Protein AF-Q5K5T0-F1 (afdb_monomer_lite)

Foldseek 3Di:
DDDDDDDDDDDDDDDDDDDDDDDDDDDDDDDDDDPPPPDPPDDPPPPPPPPVPPQFLVNLLQCVQLVLLVVLLVVCCVVVLFPPCLVLQSRWAWAWFAAQPPDTAIATAGVLLVCVVPNDPDRCPDDRVSRVVQQSDFDPVLSVPPHHLLSRQLRRCVSVVVPLLSVLLVLLLVVLALDLLSLLVSLVVRNCGRVVHHCCCSRPNNSPDDPVRSVVVSVVVCVVDVSSVVVSVVSCVRNVSSNHCVPPD

Radius of gyration: 31.51 Å; chains: 1; bounding box: 79×68×92 Å

Secondary structure (DSSP, 8-state):
-----------------------------------S-S--S---------------HHHHHHHHHHHHHHHHHHHHHHTTSS-GGGGGTT-EEEEEE-STTPPPEEEEEEHHHHHHHH-TT------HHHHHT------HHHHHHS-HHHHHHHHHHHHTT-HHHHHHHHHHHHHTTTSHHHHHHHHHHHHHHHHT---HIIIIIGGGS-HHHHHHHHHHHHTT-HHHHHHHHHHHHHHTHHHHGGG--

pLDDT: mean 77.0, std 23.8, range [26.91, 97.31]

Structure (mmCIF, N/CA/C/O backbone):
data_AF-Q5K5T0-F1
#
_entry.id   AF-Q5K5T0-F1
#
loop_
_atom_site.group_PDB
_atom_site.id
_atom_site.type_symbol
_atom_site.label_atom_id
_atom_site.label_alt_id
_atom_site.label_comp_id
_atom_site.label_asym_id
_atom_site.label_entity_id
_atom_site.label_seq_id
_atom_site.pdbx_PDB_ins_code
_atom_site.Cartn_x
_atom_site.Cartn_y
_atom_site.Cartn_z
_atom_site.occupancy
_atom_site.B_iso_or_equiv
_atom_site.auth_seq_id
_atom_site.auth_comp_id
_atom_site.auth_asym_id
_atom_site.auth_atom_id
_atom_site.pdbx_PDB_model_num
ATOM 1 N N . MET A 1 1 ? 53.411 -15.653 42.532 1.00 36.44 1 MET A N 1
ATOM 2 C CA . MET A 1 1 ? 53.865 -17.004 42.133 1.00 36.44 1 MET A CA 1
ATOM 3 C C . MET A 1 1 ? 52.979 -17.429 40.970 1.00 36.44 1 MET A C 1
ATOM 5 O O . MET A 1 1 ? 51.783 -17.510 41.185 1.00 36.44 1 MET A O 1
ATOM 9 N N . ALA A 1 2 ? 53.423 -17.244 39.719 1.00 31.50 2 ALA A N 1
ATOM 10 C CA . ALA A 1 2 ? 54.165 -18.224 38.892 1.00 31.50 2 ALA A CA 1
ATOM 11 C C . ALA A 1 2 ? 53.231 -19.397 38.482 1.00 31.50 2 ALA A C 1
ATOM 13 O O . ALA A 1 2 ? 52.550 -19.919 39.347 1.00 31.50 2 ALA A O 1
ATOM 14 N N . GLU A 1 3 ? 53.080 -19.836 37.225 1.00 31.33 3 GLU A N 1
ATOM 15 C CA . GLU A 1 3 ? 54.045 -19.906 36.123 1.00 31.33 3 GLU A CA 1
ATOM 16 C C . GLU A 1 3 ? 53.366 -20.174 34.749 1.00 31.33 3 GLU A C 1
ATOM 18 O O . GLU A 1 3 ? 52.243 -20.661 34.662 1.00 31.33 3 GLU A O 1
ATOM 23 N N . LYS A 1 4 ? 54.110 -19.827 33.690 1.00 35.97 4 LYS A N 1
ATOM 24 C CA . LYS A 1 4 ? 53.942 -20.006 32.232 1.00 35.97 4 LYS A CA 1
ATOM 25 C C . LYS A 1 4 ? 53.944 -21.470 31.736 1.00 35.97 4 LYS A C 1
ATOM 27 O O . LYS A 1 4 ? 54.583 -22.307 32.359 1.00 35.97 4 LYS A O 1
ATOM 32 N N . ARG A 1 5 ? 53.451 -21.685 30.496 1.00 33.91 5 ARG A N 1
ATOM 33 C CA . ARG A 1 5 ? 54.102 -22.329 29.298 1.00 33.91 5 ARG A CA 1
ATOM 34 C C . ARG A 1 5 ? 53.006 -22.593 28.238 1.00 33.91 5 ARG A C 1
ATOM 36 O O . ARG A 1 5 ? 51.980 -23.139 28.601 1.00 33.91 5 ARG A O 1
ATOM 43 N N . SER A 1 6 ? 53.005 -22.122 26.983 1.00 32.19 6 SER A N 1
ATOM 44 C CA . SER A 1 6 ? 53.980 -21.983 25.875 1.00 32.19 6 SER A CA 1
ATOM 45 C C . SER A 1 6 ? 54.303 -23.272 25.098 1.00 32.19 6 SER A C 1
ATOM 47 O O . SER A 1 6 ? 54.911 -24.178 25.658 1.00 32.19 6 SER A O 1
ATOM 49 N N . GLY A 1 7 ? 54.032 -23.227 23.779 1.00 28.89 7 GLY A N 1
ATOM 50 C CA . GLY A 1 7 ? 54.603 -24.049 22.689 1.00 28.89 7 GLY A CA 1
ATOM 51 C C . GLY A 1 7 ? 53.586 -24.970 21.989 1.00 28.89 7 GLY A C 1
ATOM 52 O O . GLY A 1 7 ? 52.729 -25.519 22.662 1.00 28.89 7 GLY A O 1
ATOM 53 N N . SER A 1 8 ? 53.605 -25.251 20.680 1.00 30.19 8 SER A N 1
ATOM 54 C CA . SER A 1 8 ? 54.323 -24.755 19.489 1.00 30.19 8 SER A CA 1
ATOM 55 C C . SER A 1 8 ? 53.742 -25.487 18.251 1.00 30.19 8 SER A C 1
ATOM 57 O O . SER A 1 8 ? 53.133 -26.543 18.393 1.00 30.19 8 SER A O 1
ATOM 59 N N . LEU A 1 9 ? 53.965 -24.918 17.060 1.00 30.44 9 LEU A N 1
ATOM 60 C CA . LEU A 1 9 ? 53.640 -25.370 15.694 1.00 30.44 9 LEU A CA 1
ATOM 61 C C . LEU A 1 9 ? 54.011 -26.828 15.338 1.00 30.44 9 LEU A C 1
ATOM 63 O O . LEU A 1 9 ? 55.058 -27.304 15.768 1.00 30.44 9 LEU A O 1
ATOM 67 N N . ALA A 1 10 ? 53.298 -27.406 14.354 1.00 30.22 10 ALA A N 1
ATOM 68 C CA . ALA A 1 10 ? 53.915 -28.062 13.185 1.00 30.22 10 ALA A CA 1
ATOM 69 C C . ALA A 1 10 ? 52.926 -28.230 12.010 1.00 30.22 10 ALA A C 1
ATOM 71 O O . ALA A 1 10 ? 51.744 -28.498 12.200 1.00 30.22 10 ALA A O 1
ATOM 72 N N . ALA A 1 11 ? 53.453 -28.062 10.796 1.00 30.03 11 ALA A N 1
ATOM 73 C CA . ALA A 1 11 ? 52.788 -28.141 9.501 1.00 30.03 11 ALA A CA 1
ATOM 74 C C . ALA A 1 11 ? 53.126 -29.451 8.762 1.00 30.03 11 ALA A C 1
ATOM 76 O O . ALA A 1 11 ? 54.155 -30.062 9.038 1.00 30.03 11 ALA A O 1
ATOM 77 N N . GLY A 1 12 ? 52.340 -29.769 7.726 1.00 27.92 12 GLY A N 1
ATOM 78 C CA . GLY A 1 12 ? 52.840 -30.432 6.515 1.00 27.92 12 GLY A CA 1
ATOM 79 C C . GLY A 1 12 ? 52.334 -31.850 6.242 1.00 27.92 12 GLY A C 1
ATOM 80 O O . GLY A 1 12 ? 52.644 -32.779 6.975 1.00 27.92 12 GLY A O 1
ATOM 81 N N . ALA A 1 13 ? 51.656 -32.019 5.103 1.00 30.22 13 ALA A N 1
ATOM 82 C CA . ALA A 1 13 ? 51.697 -33.249 4.311 1.00 30.22 13 ALA A CA 1
ATOM 83 C C . ALA A 1 13 ? 51.338 -32.932 2.845 1.00 30.22 13 ALA A C 1
ATOM 85 O O . ALA A 1 13 ? 50.171 -32.821 2.478 1.00 30.22 13 ALA A O 1
ATOM 86 N N . TYR A 1 14 ? 52.373 -32.754 2.020 1.00 27.23 14 TYR A N 1
ATOM 87 C CA . TYR A 1 14 ? 52.315 -32.902 0.564 1.00 27.23 14 TYR A CA 1
ATOM 88 C C . TYR A 1 14 ? 52.442 -34.396 0.233 1.00 27.23 14 TYR A C 1
ATOM 90 O O . TYR A 1 14 ? 53.228 -35.090 0.876 1.00 27.23 14 TYR A O 1
ATOM 98 N N . CYS A 1 15 ? 51.719 -34.889 -0.775 1.00 28.62 15 CYS A N 1
ATOM 99 C CA . CYS A 1 15 ? 51.950 -36.218 -1.347 1.00 28.62 15 CYS A CA 1
ATOM 100 C C . CYS A 1 15 ? 52.260 -36.103 -2.841 1.00 28.62 15 CYS A C 1
ATOM 102 O O . CYS A 1 15 ? 51.545 -35.460 -3.608 1.00 28.62 15 CYS A O 1
ATOM 104 N N . THR A 1 16 ? 53.388 -36.706 -3.190 1.00 30.17 16 THR A N 1
ATOM 105 C CA . THR A 1 16 ? 54.147 -36.600 -4.432 1.00 30.17 16 THR A CA 1
ATOM 106 C C . THR A 1 16 ? 53.758 -37.702 -5.421 1.00 30.17 16 THR A C 1
ATOM 108 O O . THR A 1 16 ? 53.413 -38.815 -5.032 1.00 30.17 16 THR A O 1
ATOM 111 N N . VAL A 1 17 ? 53.868 -37.384 -6.709 1.00 32.12 17 VAL A N 1
ATOM 112 C CA . VAL A 1 17 ? 53.757 -38.281 -7.873 1.00 32.12 17 VAL A CA 1
ATOM 113 C C . VAL A 1 17 ? 55.001 -39.178 -7.993 1.00 32.12 17 VAL A C 1
ATOM 115 O O . VAL A 1 17 ? 56.096 -38.707 -7.678 1.00 32.12 17 VAL A O 1
ATOM 118 N N . PRO A 1 18 ? 54.899 -40.390 -8.567 1.00 31.86 18 PRO A N 1
ATOM 119 C CA . PRO A 1 18 ? 56.020 -41.046 -9.231 1.00 31.86 18 PRO A CA 1
ATOM 120 C C . PRO A 1 18 ? 55.836 -41.094 -10.760 1.00 31.86 18 PRO A C 1
ATOM 122 O O . PRO A 1 18 ? 54.870 -41.653 -11.275 1.00 31.86 18 PRO A O 1
ATOM 125 N N . SER A 1 19 ? 56.810 -40.535 -11.480 1.00 32.44 19 SER A N 1
ATOM 126 C CA . SER A 1 19 ? 57.098 -40.823 -12.894 1.00 32.44 19 SER A CA 1
ATOM 127 C C . SER A 1 19 ? 58.018 -42.038 -12.986 1.00 32.44 19 SER A C 1
ATOM 129 O O . SER A 1 19 ? 58.832 -42.192 -12.081 1.00 32.44 19 SER A O 1
ATOM 131 N N . VAL A 1 20 ? 57.969 -42.811 -14.088 1.00 31.70 20 VAL A N 1
ATOM 132 C CA . VAL A 1 20 ? 59.135 -43.467 -14.739 1.00 31.70 20 VAL A CA 1
ATOM 133 C C . VAL A 1 20 ? 58.713 -44.286 -15.987 1.00 31.70 20 VAL A C 1
ATOM 135 O O . VAL A 1 20 ? 57.950 -45.234 -15.865 1.00 31.70 20 VAL A O 1
ATOM 138 N N . ILE A 1 21 ? 59.268 -43.877 -17.150 1.00 31.17 21 ILE A N 1
ATOM 139 C CA . ILE A 1 21 ? 59.931 -44.677 -18.225 1.00 31.17 21 ILE A CA 1
ATOM 140 C C . ILE A 1 21 ? 59.057 -45.660 -19.041 1.00 31.17 21 ILE A C 1
ATOM 142 O O . ILE A 1 21 ? 58.252 -46.385 -18.488 1.00 31.17 21 ILE A O 1
ATOM 146 N N . LEU A 1 22 ? 59.198 -45.902 -20.350 1.00 27.53 22 LEU A N 1
ATOM 147 C CA . LEU A 1 22 ? 59.907 -45.381 -21.534 1.00 27.53 22 LEU A CA 1
ATOM 148 C C . LEU A 1 22 ? 59.653 -46.490 -22.577 1.00 27.53 22 LEU A C 1
ATOM 150 O O . LEU A 1 22 ? 59.920 -47.648 -22.267 1.00 27.53 22 LEU A O 1
ATOM 154 N N . ASN A 1 23 ? 59.218 -46.197 -23.804 1.00 26.91 23 ASN A N 1
ATOM 155 C CA . ASN A 1 23 ? 59.729 -46.986 -24.927 1.00 26.91 23 ASN A CA 1
ATOM 156 C C . ASN A 1 23 ? 59.663 -46.232 -26.256 1.00 26.91 23 ASN A C 1
ATOM 158 O O . ASN A 1 23 ? 58.634 -45.687 -26.644 1.00 26.91 23 ASN A O 1
ATOM 162 N N . ARG A 1 24 ? 60.823 -46.199 -26.913 1.00 30.80 24 ARG A N 1
ATOM 163 C CA . ARG A 1 24 ? 61.100 -45.647 -28.241 1.00 30.80 24 ARG A CA 1
ATOM 164 C C . ARG A 1 24 ? 60.871 -46.716 -29.308 1.00 30.80 24 ARG A C 1
ATOM 166 O O . ARG A 1 24 ? 61.241 -47.865 -29.096 1.00 30.80 24 ARG A O 1
ATOM 173 N N . SER A 1 25 ? 60.418 -46.299 -30.487 1.00 30.53 25 SER A N 1
ATOM 174 C CA . SER A 1 25 ? 60.832 -46.777 -31.827 1.00 30.53 25 SER A CA 1
ATOM 175 C C . SER A 1 25 ? 59.905 -46.131 -32.872 1.00 30.53 25 SER A C 1
ATOM 177 O O . SER A 1 25 ? 58.747 -45.896 -32.563 1.00 30.53 25 SER A O 1
ATOM 179 N N . SER A 1 26 ? 60.250 -45.825 -34.122 1.00 30.75 26 SER A N 1
ATOM 180 C CA . SER A 1 26 ? 61.470 -45.460 -34.861 1.00 30.75 26 SER A CA 1
ATOM 181 C C . SER A 1 26 ? 61.015 -45.271 -36.324 1.00 30.75 26 SER A C 1
ATOM 183 O O . SER A 1 26 ? 60.288 -46.135 -36.795 1.00 30.75 26 SER A O 1
ATOM 185 N N . ALA A 1 27 ? 61.511 -44.227 -37.011 1.00 30.89 27 ALA A N 1
ATOM 186 C CA . ALA A 1 27 ? 61.609 -44.025 -38.480 1.00 30.89 27 ALA A CA 1
ATOM 187 C C . ALA A 1 27 ? 60.295 -44.023 -39.315 1.00 30.89 27 ALA A C 1
ATOM 189 O O . ALA A 1 27 ? 59.528 -44.970 -39.265 1.00 30.89 27 ALA A O 1
ATOM 190 N N . ALA A 1 28 ? 59.877 -42.952 -40.003 1.00 32.31 28 ALA A N 1
ATOM 191 C CA . ALA A 1 28 ? 60.456 -42.138 -41.095 1.00 32.31 28 ALA A CA 1
ATOM 192 C C . ALA A 1 28 ? 59.921 -42.527 -42.499 1.00 32.31 28 ALA A C 1
ATOM 194 O O . ALA A 1 28 ? 59.873 -43.699 -42.851 1.00 32.31 28 ALA A O 1
ATOM 195 N N . ASP A 1 29 ? 59.584 -41.469 -43.252 1.00 30.78 29 ASP A N 1
ATOM 196 C CA . ASP A 1 29 ? 59.368 -41.321 -44.705 1.00 30.78 29 ASP A CA 1
ATOM 197 C C . ASP A 1 29 ? 58.000 -41.656 -45.341 1.00 30.78 29 ASP A C 1
ATOM 199 O O . ASP A 1 29 ? 57.665 -42.805 -45.600 1.00 30.78 29 ASP A O 1
ATOM 203 N N . ALA A 1 30 ? 57.243 -40.609 -45.717 1.00 33.22 30 ALA A N 1
ATOM 204 C CA . ALA A 1 30 ? 57.090 -40.185 -47.122 1.00 33.22 30 ALA A CA 1
ATOM 205 C C . ALA A 1 30 ? 56.136 -38.975 -47.276 1.00 33.22 30 ALA A C 1
ATOM 207 O O . ALA A 1 30 ? 55.106 -38.851 -46.621 1.00 33.22 30 ALA A O 1
ATOM 208 N N . VAL A 1 31 ? 56.528 -38.075 -48.175 1.00 36.22 31 VAL A N 1
ATOM 209 C CA . VAL A 1 31 ? 56.002 -36.733 -48.467 1.00 36.22 31 VAL A CA 1
ATOM 210 C C . VAL A 1 31 ? 54.797 -36.770 -49.421 1.00 36.22 31 VAL A C 1
ATOM 212 O O .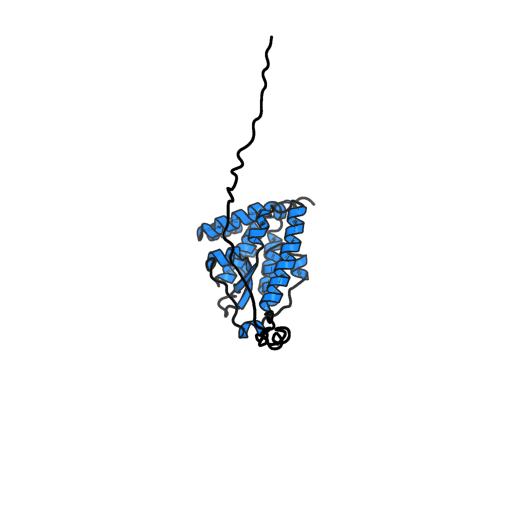 VAL A 1 31 ? 54.861 -37.443 -50.442 1.00 36.22 31 VAL A O 1
ATOM 215 N N . SER A 1 32 ? 53.758 -35.957 -49.188 1.00 35.34 32 SER A N 1
ATOM 216 C CA . SER A 1 32 ? 53.084 -35.189 -50.260 1.00 35.34 32 SER A CA 1
ATOM 217 C C . SER A 1 32 ? 52.194 -34.079 -49.684 1.00 35.34 32 SER A C 1
ATOM 219 O O . SER A 1 32 ? 51.650 -34.195 -48.592 1.00 35.34 32 SER A O 1
ATOM 221 N N . GLY A 1 33 ? 52.174 -32.941 -50.379 1.00 35.38 33 GLY A N 1
ATOM 222 C CA . GLY A 1 33 ? 51.803 -31.630 -49.852 1.00 35.38 33 GLY A CA 1
ATOM 223 C C . GLY A 1 33 ? 50.333 -31.438 -49.472 1.00 35.38 33 GLY A C 1
ATOM 224 O O . GLY A 1 33 ? 49.439 -31.995 -50.091 1.00 35.38 33 GLY A O 1
ATOM 225 N N . LEU A 1 34 ? 50.100 -30.581 -48.478 1.00 36.91 34 LEU A N 1
ATOM 226 C CA . LEU A 1 34 ? 49.428 -29.275 -48.598 1.00 36.91 34 LEU A CA 1
ATOM 227 C C . LEU A 1 34 ? 49.339 -28.652 -47.186 1.00 36.91 34 LEU A C 1
ATOM 229 O O . LEU A 1 34 ? 49.048 -29.370 -46.228 1.00 36.91 34 LEU A O 1
ATOM 233 N N . PRO A 1 35 ? 49.580 -27.341 -47.001 1.00 37.16 35 PRO A N 1
ATOM 234 C CA . PRO A 1 35 ? 49.423 -26.721 -45.691 1.00 37.16 35 PRO A CA 1
ATOM 235 C C . PRO A 1 35 ? 47.937 -26.673 -45.314 1.00 37.16 35 PRO A C 1
ATOM 237 O O . PRO A 1 35 ? 47.132 -26.026 -45.983 1.00 37.16 35 PRO A O 1
ATOM 240 N N . ALA A 1 36 ? 47.583 -27.337 -44.211 1.00 45.62 36 ALA A N 1
ATOM 241 C CA . ALA A 1 36 ? 46.274 -27.288 -43.559 1.00 45.62 36 ALA A CA 1
ATOM 242 C C . ALA A 1 36 ? 46.029 -25.923 -42.883 1.00 45.62 36 ALA A C 1
ATOM 244 O O . ALA A 1 36 ? 45.792 -25.825 -41.683 1.00 45.62 36 ALA A O 1
ATOM 245 N N . ALA A 1 37 ? 46.127 -24.853 -43.665 1.00 48.34 37 ALA A N 1
ATOM 246 C CA . ALA A 1 37 ? 45.991 -23.481 -43.211 1.00 48.34 37 ALA A CA 1
ATOM 247 C C . ALA A 1 37 ? 45.162 -22.666 -44.207 1.00 48.34 37 ALA A C 1
ATOM 249 O O . ALA A 1 37 ? 45.592 -21.599 -44.603 1.00 48.34 37 ALA A O 1
ATOM 250 N N . PHE A 1 38 ? 44.001 -23.166 -44.641 1.00 40.31 38 PHE A N 1
ATOM 251 C CA . PHE A 1 38 ? 42.930 -22.335 -45.215 1.00 40.31 38 PHE A CA 1
ATOM 252 C C . PHE A 1 38 ? 41.618 -23.132 -45.304 1.00 40.31 38 PHE A C 1
ATOM 254 O O . PHE A 1 38 ? 41.112 -23.431 -46.377 1.00 40.31 38 PHE A O 1
ATOM 261 N N . CYS A 1 39 ? 41.058 -23.526 -44.157 1.00 36.12 39 CYS A N 1
ATOM 262 C CA . CYS A 1 39 ? 39.694 -24.069 -44.114 1.00 36.12 39 CYS A CA 1
ATOM 263 C C . CYS A 1 39 ? 38.955 -23.680 -42.822 1.00 36.12 39 CYS A C 1
ATOM 265 O O . CYS A 1 39 ? 38.270 -24.495 -42.215 1.00 36.12 39 CYS A O 1
ATOM 267 N N . CYS A 1 40 ? 39.110 -22.421 -42.396 1.00 37.84 40 CYS A N 1
ATOM 268 C CA . CYS A 1 40 ? 38.379 -21.834 -41.261 1.00 37.84 40 CYS A CA 1
ATOM 269 C C . CYS A 1 40 ? 37.590 -20.568 -41.643 1.00 37.84 40 CYS A C 1
ATOM 271 O O . CYS A 1 40 ? 37.360 -19.704 -40.802 1.00 37.84 40 CYS A O 1
ATOM 273 N N . LEU A 1 41 ? 37.154 -20.438 -42.896 1.00 46.62 41 LEU A N 1
ATOM 274 C CA . LEU A 1 41 ? 36.169 -19.425 -43.271 1.00 46.62 41 LEU A CA 1
ATOM 275 C C . LEU A 1 41 ? 34.898 -20.137 -43.718 1.00 46.62 41 LEU A C 1
ATOM 277 O O . LEU A 1 41 ? 34.959 -21.017 -44.569 1.00 46.62 41 LEU A O 1
ATOM 281 N N . LEU A 1 42 ? 33.775 -19.707 -43.138 1.00 45.06 42 LEU A N 1
ATOM 282 C CA . LEU A 1 42 ? 32.413 -20.249 -43.241 1.00 45.06 42 LEU A CA 1
ATOM 283 C C . LEU A 1 42 ? 32.016 -21.255 -42.145 1.00 45.06 42 LEU A C 1
ATOM 285 O O . LEU A 1 42 ? 31.430 -22.302 -42.405 1.00 45.06 42 LEU A O 1
ATOM 289 N N . SER A 1 43 ? 32.205 -20.866 -40.882 1.00 39.22 43 SER A N 1
ATOM 290 C CA . SER A 1 43 ? 31.220 -21.237 -39.858 1.00 39.22 43 SER A CA 1
ATOM 291 C C . SER A 1 43 ? 29.866 -20.628 -40.258 1.00 39.22 43 SER A C 1
ATOM 293 O O . SER A 1 43 ? 29.834 -19.431 -40.563 1.00 39.22 43 SER A O 1
ATOM 295 N N . PRO A 1 44 ? 28.741 -21.369 -40.243 1.00 42.97 44 PRO A N 1
ATOM 296 C CA . PRO A 1 44 ? 27.434 -20.751 -40.388 1.00 42.97 44 PRO A CA 1
ATOM 297 C C . PRO A 1 44 ? 27.285 -19.769 -39.233 1.00 42.97 44 PRO A C 1
ATOM 299 O O . PRO A 1 44 ? 27.355 -20.166 -38.067 1.00 42.97 44 PRO A O 1
ATOM 302 N N . VAL A 1 45 ? 27.117 -18.486 -39.552 1.00 44.31 45 VAL A N 1
ATOM 303 C CA . VAL A 1 45 ? 26.669 -17.485 -38.589 1.00 44.31 45 VAL A CA 1
ATOM 304 C C . VAL A 1 45 ? 25.383 -18.046 -37.999 1.00 44.31 45 VAL A C 1
ATOM 306 O O . VAL A 1 45 ? 24.341 -18.058 -38.657 1.00 44.31 45 VAL A O 1
ATOM 309 N N . ARG A 1 46 ? 25.464 -18.598 -36.780 1.00 47.00 46 ARG A N 1
ATOM 310 C CA . ARG A 1 46 ? 24.277 -18.900 -35.988 1.00 47.00 46 ARG A CA 1
ATOM 311 C C . ARG A 1 46 ? 23.510 -17.600 -35.969 1.00 47.00 46 ARG A C 1
ATOM 313 O O . ARG A 1 46 ? 24.017 -16.596 -35.480 1.00 47.00 46 ARG A O 1
ATOM 320 N N . ASN A 1 47 ? 22.339 -17.635 -36.584 1.00 40.94 47 ASN A N 1
ATOM 321 C CA . ASN A 1 47 ? 21.398 -16.543 -36.628 1.00 40.94 47 ASN A CA 1
ATOM 322 C C . ASN A 1 47 ? 21.105 -16.156 -35.173 1.00 40.94 47 ASN A C 1
ATOM 324 O O . ASN A 1 47 ? 20.262 -16.765 -34.512 1.00 40.94 47 ASN A O 1
ATOM 328 N N . MET A 1 48 ? 21.875 -15.206 -34.633 1.00 46.94 48 MET A N 1
ATOM 329 C CA . MET A 1 48 ? 21.519 -14.505 -33.418 1.00 46.94 48 MET A CA 1
ATOM 330 C C . MET A 1 48 ? 20.291 -13.708 -33.816 1.00 46.94 48 MET A C 1
ATOM 332 O O . MET A 1 48 ? 20.388 -12.574 -34.277 1.00 46.94 48 MET A O 1
ATOM 336 N N . LYS A 1 49 ? 19.118 -14.322 -33.642 1.00 41.31 49 LYS A N 1
ATOM 337 C CA . LYS A 1 49 ? 17.902 -13.568 -33.389 1.00 41.31 49 LYS A CA 1
ATOM 338 C C . LYS A 1 49 ? 18.186 -12.752 -32.128 1.00 41.31 49 LYS A C 1
ATOM 340 O O . LYS A 1 49 ? 17.875 -13.186 -31.024 1.00 41.31 49 LYS A O 1
ATOM 345 N N . MET A 1 50 ? 18.794 -11.580 -32.299 1.00 47.09 50 MET A N 1
ATOM 346 C CA . MET A 1 50 ? 18.530 -10.427 -31.457 1.00 47.09 50 MET A CA 1
ATOM 347 C C . MET A 1 50 ? 17.025 -10.223 -31.580 1.00 47.09 50 MET A C 1
ATOM 349 O O . MET A 1 50 ? 16.546 -9.531 -32.473 1.00 47.09 50 MET A O 1
ATOM 353 N N . LYS A 1 51 ? 16.249 -10.923 -30.747 1.00 39.03 51 LYS A N 1
ATOM 354 C CA . LYS A 1 51 ? 14.941 -10.400 -30.397 1.00 39.03 51 LYS A CA 1
ATOM 355 C C . LYS A 1 51 ? 15.285 -9.082 -29.712 1.00 39.03 51 LYS A C 1
ATOM 357 O O . LYS A 1 51 ? 15.970 -9.152 -28.690 1.00 39.03 51 LYS A O 1
ATOM 362 N N . PRO A 1 52 ? 14.910 -7.907 -30.241 1.00 47.75 52 PRO A N 1
ATOM 363 C CA . PRO A 1 52 ? 14.839 -6.754 -29.366 1.00 47.75 52 PRO A CA 1
ATOM 364 C C . PRO A 1 52 ? 13.958 -7.219 -28.208 1.00 47.75 52 PRO A C 1
ATOM 366 O O . PRO A 1 52 ? 12.825 -7.654 -28.429 1.00 47.75 52 PRO A O 1
ATOM 369 N N . GLN A 1 53 ? 14.529 -7.300 -27.007 1.00 57.09 53 GLN A N 1
ATOM 370 C CA . GLN A 1 53 ? 13.744 -7.549 -25.814 1.00 57.09 53 GLN A CA 1
ATOM 371 C C . GLN A 1 53 ? 12.928 -6.276 -25.653 1.00 57.09 53 GLN A C 1
ATOM 373 O O . GLN A 1 53 ? 13.415 -5.276 -25.138 1.00 57.09 53 GLN A O 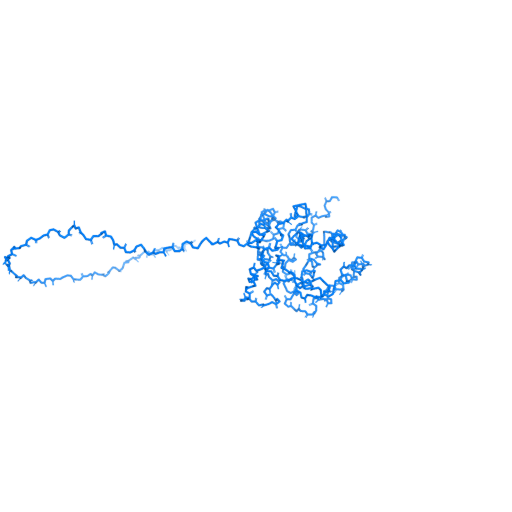1
ATOM 378 N N . TYR A 1 54 ? 11.763 -6.267 -26.297 1.00 62.34 54 TYR A N 1
ATOM 379 C CA . TYR A 1 54 ? 10.876 -5.127 -26.313 1.00 62.34 54 TYR A CA 1
ATOM 380 C C . TYR A 1 54 ? 10.436 -4.952 -24.868 1.00 62.34 54 TYR A C 1
ATOM 382 O O . TYR A 1 54 ? 9.722 -5.803 -24.339 1.00 62.34 54 TYR A O 1
ATOM 390 N N . GLN A 1 55 ? 10.974 -3.927 -24.214 1.00 75.19 55 GLN A N 1
ATOM 391 C CA . GLN A 1 55 ? 10.603 -3.615 -22.849 1.00 75.19 55 GLN A CA 1
ATOM 392 C C . GLN A 1 55 ? 9.148 -3.171 -22.877 1.00 75.19 55 GLN A C 1
ATOM 394 O O . GLN A 1 55 ? 8.773 -2.252 -23.612 1.00 75.19 55 GLN A O 1
ATOM 399 N N . THR A 1 56 ? 8.326 -3.883 -22.128 1.00 82.25 56 THR A N 1
ATOM 400 C CA . THR A 1 56 ? 6.897 -3.599 -22.033 1.00 82.25 56 THR A CA 1
ATOM 401 C C . THR A 1 56 ? 6.677 -2.278 -21.299 1.00 82.25 56 THR A C 1
ATOM 403 O O . THR A 1 56 ? 7.517 -1.815 -20.516 1.00 82.25 56 THR A O 1
ATOM 406 N N . ARG A 1 57 ? 5.542 -1.627 -21.545 1.00 86.25 57 ARG A N 1
ATOM 407 C CA . ARG A 1 57 ? 5.190 -0.383 -20.848 1.00 86.25 57 ARG A CA 1
ATOM 408 C C . ARG A 1 57 ? 5.036 -0.635 -19.348 1.00 86.25 57 ARG A C 1
ATOM 410 O O . ARG A 1 57 ? 5.477 0.190 -18.549 1.00 86.25 57 ARG A O 1
ATOM 417 N N . TYR A 1 58 ? 4.498 -1.782 -18.941 1.00 83.62 58 TYR A N 1
ATOM 418 C CA . TYR A 1 58 ? 4.426 -2.125 -17.520 1.00 83.62 58 TYR A CA 1
ATOM 419 C C . TYR A 1 58 ? 5.817 -2.323 -16.891 1.00 83.62 58 TYR A C 1
ATOM 421 O O . TYR A 1 58 ? 6.003 -1.947 -15.735 1.00 83.62 58 TYR A O 1
ATOM 429 N N . GLU A 1 59 ? 6.803 -2.865 -17.619 1.00 86.00 59 GLU A N 1
ATOM 430 C CA . GLU A 1 59 ? 8.185 -2.989 -17.127 1.00 86.00 59 GLU A CA 1
ATOM 431 C C . GLU A 1 59 ? 8.808 -1.618 -16.878 1.00 86.00 59 GLU A C 1
ATOM 433 O O . GLU A 1 59 ? 9.397 -1.407 -15.820 1.00 86.00 59 GLU A O 1
ATOM 438 N N . LEU A 1 60 ? 8.611 -0.667 -17.796 1.00 89.06 60 LEU A N 1
ATOM 439 C CA . LEU A 1 60 ? 9.071 0.714 -17.624 1.00 89.06 60 LEU A CA 1
ATOM 440 C C . LEU A 1 60 ? 8.410 1.398 -16.419 1.00 89.06 60 LEU A C 1
ATOM 442 O O . LEU A 1 60 ? 9.083 2.068 -15.633 1.00 89.06 60 LEU A O 1
ATOM 446 N N . LEU A 1 61 ? 7.095 1.223 -16.255 1.00 91.38 61 LEU A N 1
ATOM 447 C CA . LEU A 1 61 ? 6.354 1.775 -15.120 1.00 91.38 61 LEU A CA 1
ATOM 448 C C . LEU A 1 61 ? 6.839 1.180 -13.791 1.00 91.38 61 LEU A C 1
ATOM 450 O O . LEU A 1 61 ? 7.115 1.914 -12.841 1.00 91.38 61 LEU A O 1
ATOM 454 N N . HIS A 1 62 ? 6.983 -0.146 -13.744 1.00 92.75 62 HIS A N 1
ATOM 455 C CA . HIS A 1 62 ? 7.517 -0.867 -12.597 1.00 92.75 62 HIS A CA 1
ATOM 456 C C . HIS A 1 62 ? 8.925 -0.382 -12.239 1.00 92.75 62 HIS A C 1
ATOM 458 O O . HIS A 1 62 ? 9.175 -0.058 -11.081 1.00 92.75 62 HIS A O 1
ATOM 464 N N . GLU A 1 63 ? 9.831 -0.281 -13.214 1.00 93.06 63 GLU A N 1
ATOM 465 C CA . GLU A 1 63 ? 11.194 0.207 -12.993 1.00 93.06 63 GLU A CA 1
ATOM 466 C C . GLU A 1 63 ? 11.216 1.642 -12.468 1.00 93.06 63 GLU A C 1
ATOM 468 O O . GLU A 1 63 ? 11.988 1.943 -11.556 1.00 93.06 63 GLU A O 1
ATOM 473 N N . SER A 1 64 ? 10.351 2.515 -12.993 1.00 93.06 64 SER A N 1
ATOM 474 C CA . SER A 1 64 ? 10.225 3.898 -12.529 1.00 93.06 64 SER A CA 1
ATOM 475 C C . SER A 1 64 ? 9.823 3.962 -11.052 1.00 93.06 64 SER A C 1
ATOM 477 O O . SER A 1 64 ? 10.552 4.531 -10.230 1.00 93.06 64 SER A O 1
ATOM 479 N N . TYR A 1 65 ? 8.720 3.302 -10.680 1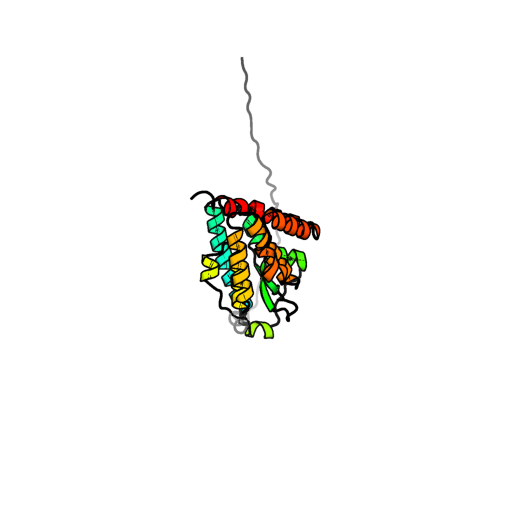.00 95.88 65 TYR A N 1
ATOM 480 C CA . TYR A 1 65 ? 8.260 3.274 -9.291 1.00 95.88 65 TYR A CA 1
ATOM 481 C C . TYR A 1 65 ? 9.243 2.572 -8.361 1.00 95.88 65 TYR A C 1
ATOM 483 O O . TYR A 1 65 ? 9.507 3.070 -7.267 1.00 95.88 65 TYR A O 1
ATOM 491 N N . GLN A 1 66 ? 9.829 1.452 -8.790 1.00 96.81 66 GLN A N 1
ATOM 492 C CA . GLN A 1 66 ? 10.797 0.720 -7.985 1.00 96.81 66 GLN A CA 1
ATOM 493 C C . GLN A 1 66 ? 12.054 1.559 -7.754 1.00 96.81 66 GLN A C 1
ATOM 495 O O . GLN A 1 66 ? 12.539 1.629 -6.627 1.00 96.81 66 GLN A O 1
ATOM 500 N N . LYS A 1 67 ? 12.564 2.252 -8.780 1.00 95.69 67 LYS A N 1
ATOM 501 C CA . LYS A 1 67 ? 13.714 3.155 -8.651 1.00 95.69 67 LYS A CA 1
ATOM 502 C C . LYS A 1 67 ? 13.418 4.295 -7.683 1.00 95.69 67 LYS A C 1
ATOM 504 O O . LYS A 1 67 ? 14.252 4.575 -6.818 1.00 95.69 67 LYS A O 1
ATOM 509 N N . TRP A 1 68 ? 12.250 4.925 -7.807 1.00 95.38 68 TRP A N 1
ATOM 510 C CA . TRP A 1 68 ? 11.824 5.979 -6.890 1.00 95.38 68 TRP A CA 1
ATOM 511 C C . TRP A 1 68 ? 11.731 5.456 -5.449 1.00 95.38 68 TRP A C 1
ATOM 513 O O . TRP A 1 68 ? 12.393 5.993 -4.557 1.00 95.38 68 TRP A O 1
ATOM 523 N N . LEU A 1 69 ? 11.003 4.357 -5.230 1.00 96.75 69 LEU A N 1
ATOM 524 C CA . LEU A 1 69 ? 10.780 3.790 -3.902 1.00 96.75 69 LEU A CA 1
ATOM 525 C C . LEU A 1 69 ? 12.094 3.321 -3.275 1.00 96.75 69 LEU A C 1
ATOM 527 O O . LEU A 1 69 ? 12.361 3.620 -2.115 1.00 96.75 69 LEU A O 1
ATOM 531 N N . THR A 1 70 ? 12.967 2.651 -4.028 1.00 96.88 70 THR A N 1
ATOM 532 C CA . THR A 1 70 ? 14.301 2.256 -3.557 1.00 96.88 70 THR A CA 1
ATOM 533 C C . THR A 1 70 ? 15.157 3.471 -3.200 1.00 96.88 70 THR A C 1
ATOM 535 O O . THR A 1 70 ? 15.874 3.426 -2.200 1.00 96.88 70 THR A O 1
ATOM 538 N N . GLY A 1 71 ? 15.089 4.558 -3.976 1.00 95.88 71 GLY A N 1
ATOM 539 C CA . GLY A 1 71 ? 15.771 5.817 -3.667 1.00 95.88 71 GLY A CA 1
ATOM 540 C C . GLY A 1 71 ? 15.288 6.425 -2.350 1.00 95.88 71 GLY A C 1
ATOM 541 O O . GLY A 1 71 ? 16.102 6.693 -1.464 1.00 95.88 71 GLY A O 1
ATOM 542 N N . PHE A 1 72 ? 13.967 6.548 -2.188 1.00 94.12 72 PHE A N 1
ATOM 543 C CA . PHE A 1 72 ? 13.337 7.019 -0.953 1.00 94.12 72 PHE A CA 1
ATOM 544 C C . PHE A 1 72 ? 13.735 6.146 0.245 1.00 94.12 72 PHE A C 1
ATOM 546 O O . PHE A 1 72 ? 14.194 6.642 1.271 1.00 94.12 72 PHE A O 1
ATOM 553 N N . THR A 1 73 ? 13.623 4.825 0.094 1.00 95.38 73 THR A N 1
ATOM 554 C CA . THR A 1 73 ? 13.938 3.839 1.139 1.00 95.38 73 THR A CA 1
ATOM 555 C C . THR A 1 73 ? 15.381 3.934 1.588 1.00 95.38 73 THR A C 1
ATOM 557 O O . THR A 1 73 ? 15.662 3.912 2.782 1.00 95.38 73 THR A O 1
ATOM 560 N N . ARG A 1 74 ? 16.303 4.062 0.630 1.00 96.75 74 ARG A N 1
ATOM 561 C CA . ARG A 1 74 ? 17.726 4.216 0.917 1.00 96.75 74 ARG A CA 1
ATOM 562 C C . ARG A 1 74 ? 17.982 5.436 1.769 1.00 96.75 74 ARG A C 1
ATOM 564 O O . ARG A 1 74 ? 18.702 5.329 2.753 1.00 96.75 74 ARG A O 1
ATOM 571 N N . HIS A 1 75 ? 17.352 6.552 1.425 1.00 94.31 75 HIS A N 1
ATOM 572 C CA . HIS A 1 75 ? 17.430 7.754 2.232 1.00 94.31 75 HIS A CA 1
ATOM 573 C C . HIS A 1 75 ? 16.864 7.500 3.639 1.00 94.31 75 HIS A C 1
ATOM 575 O O . HIS A 1 75 ? 17.590 7.637 4.616 1.00 94.31 75 HIS A O 1
ATOM 581 N N . ALA A 1 76 ? 15.627 7.014 3.759 1.00 92.69 76 ALA A N 1
ATOM 582 C CA . ALA A 1 76 ? 14.994 6.757 5.056 1.00 92.69 76 ALA A CA 1
ATOM 583 C C . ALA A 1 76 ? 15.815 5.819 5.967 1.00 92.69 76 ALA A C 1
ATOM 585 O O . ALA A 1 76 ? 15.926 6.060 7.168 1.00 92.69 76 ALA A O 1
ATOM 586 N N . VAL A 1 77 ? 16.438 4.779 5.405 1.00 95.44 77 VAL A N 1
ATOM 587 C CA . VAL A 1 77 ? 17.320 3.863 6.145 1.00 95.44 77 VAL A CA 1
ATOM 588 C C . VAL A 1 77 ? 18.627 4.545 6.554 1.00 95.44 77 VAL A C 1
ATOM 590 O O . VAL A 1 77 ? 19.039 4.421 7.704 1.00 95.44 77 VAL A O 1
ATOM 593 N N . SER A 1 78 ? 19.274 5.295 5.655 1.00 95.69 78 SER A N 1
ATOM 594 C CA . SER A 1 78 ? 20.519 6.014 5.965 1.00 95.69 78 SER A CA 1
ATOM 595 C C . SER A 1 78 ? 20.349 7.054 7.073 1.00 95.69 78 SER A C 1
ATOM 597 O O . SER A 1 78 ? 21.266 7.247 7.865 1.00 95.69 78 SER A O 1
ATOM 599 N N . TRP A 1 79 ? 19.178 7.686 7.158 1.00 92.44 79 TRP A N 1
ATOM 600 C CA . TRP A 1 79 ? 18.840 8.638 8.221 1.00 92.44 79 TRP A CA 1
ATOM 601 C C . TRP A 1 79 ? 18.277 7.970 9.485 1.00 92.44 79 TRP A C 1
ATOM 603 O O . TRP A 1 79 ? 17.924 8.654 10.442 1.00 92.44 79 TRP A O 1
ATOM 613 N N . GLY A 1 80 ? 18.192 6.636 9.521 1.00 91.31 80 GLY A N 1
ATOM 614 C CA . GLY A 1 80 ? 17.712 5.889 10.685 1.00 91.31 80 GLY A CA 1
ATOM 615 C C . GLY A 1 80 ? 16.211 6.035 10.962 1.00 91.31 80 GLY A C 1
ATOM 616 O O . GLY A 1 80 ? 15.781 5.750 12.083 1.00 91.31 80 GLY A O 1
ATOM 617 N N . VAL A 1 81 ? 15.431 6.469 9.966 1.00 91.31 81 VAL A N 1
ATOM 618 C CA . VAL A 1 81 ? 13.963 6.595 10.015 1.00 91.31 81 VAL A CA 1
ATOM 619 C C . VAL A 1 81 ? 13.290 5.243 9.741 1.00 91.31 81 VAL A C 1
ATOM 621 O O . VAL A 1 81 ? 12.250 4.929 10.315 1.00 91.31 81 VAL A O 1
ATOM 624 N N . CYS A 1 82 ? 13.911 4.394 8.921 1.00 93.75 82 CYS A N 1
ATOM 625 C CA . CYS A 1 82 ? 13.469 3.016 8.710 1.00 93.75 82 CYS A CA 1
ATOM 626 C C . CYS A 1 82 ? 14.578 2.018 9.048 1.00 93.75 82 CYS A C 1
ATOM 628 O O . CYS A 1 82 ? 15.765 2.286 8.860 1.00 93.75 82 CYS A O 1
ATOM 630 N N . HIS A 1 83 ? 14.189 0.826 9.490 1.00 95.69 83 HIS A N 1
ATOM 631 C CA . HIS A 1 83 ? 15.112 -0.293 9.651 1.00 95.69 83 HIS A CA 1
ATOM 632 C C . HIS A 1 83 ? 15.510 -0.864 8.272 1.00 95.69 83 HIS A C 1
ATOM 634 O O . HIS A 1 83 ? 14.645 -0.963 7.402 1.00 95.69 83 HIS A O 1
ATOM 640 N N . PRO A 1 84 ? 16.763 -1.316 8.049 1.00 96.12 84 PRO A N 1
ATOM 641 C CA . PRO A 1 84 ? 17.204 -1.845 6.752 1.00 96.12 84 PRO A CA 1
ATOM 642 C C . PRO A 1 84 ? 16.305 -2.940 6.161 1.00 96.12 84 PRO A C 1
ATOM 644 O O . PRO A 1 84 ? 16.069 -2.963 4.959 1.00 96.12 84 PRO A O 1
ATOM 647 N N . ASN A 1 85 ? 15.724 -3.812 6.987 1.00 96.56 85 ASN A N 1
ATOM 648 C CA . ASN A 1 85 ? 14.833 -4.878 6.501 1.00 96.56 85 ASN A CA 1
ATOM 649 C C . ASN A 1 85 ? 13.544 -4.367 5.824 1.00 96.56 85 ASN A C 1
ATOM 651 O O . ASN A 1 85 ? 12.857 -5.157 5.180 1.00 96.56 85 ASN A O 1
ATOM 655 N N . ILE A 1 86 ? 13.227 -3.066 5.899 1.00 96.25 86 ILE A N 1
ATOM 656 C CA . ILE A 1 86 ? 12.079 -2.473 5.198 1.00 96.25 86 ILE A CA 1
ATOM 657 C C . ILE A 1 86 ? 12.143 -2.692 3.677 1.00 96.25 86 ILE A C 1
ATOM 659 O O . ILE A 1 86 ? 11.103 -2.778 3.029 1.00 96.25 86 ILE A O 1
ATOM 663 N N . TYR A 1 87 ? 13.345 -2.862 3.103 1.00 96.06 87 TYR A N 1
ATOM 664 C CA . TYR A 1 87 ? 13.512 -3.159 1.676 1.00 96.06 87 TYR A CA 1
ATOM 665 C C . TYR A 1 87 ? 12.711 -4.381 1.223 1.00 96.06 87 TYR A C 1
ATOM 667 O O . TYR A 1 87 ? 12.253 -4.407 0.086 1.00 96.06 87 TYR A O 1
ATOM 675 N N . TYR A 1 88 ? 12.493 -5.364 2.103 1.00 95.25 88 TYR A N 1
ATOM 676 C CA . TYR A 1 88 ? 11.655 -6.523 1.795 1.00 95.25 88 TYR A CA 1
ATOM 677 C C . TYR A 1 88 ? 10.235 -6.112 1.371 1.00 95.25 88 TYR A C 1
ATOM 679 O O . TYR A 1 88 ? 9.701 -6.639 0.395 1.00 95.25 88 TYR A O 1
ATOM 687 N N . PHE A 1 89 ? 9.660 -5.133 2.069 1.00 96.25 89 PHE A N 1
ATOM 688 C CA . PHE A 1 89 ? 8.303 -4.630 1.858 1.00 96.25 89 PHE A CA 1
ATOM 689 C C . PHE A 1 89 ? 8.207 -3.591 0.739 1.00 96.25 89 PHE A C 1
ATOM 691 O O . PHE A 1 89 ? 7.116 -3.297 0.262 1.00 96.25 89 PHE A O 1
ATOM 698 N N . HIS A 1 90 ? 9.344 -3.045 0.315 1.00 96.69 90 HIS A N 1
ATOM 699 C CA . HIS A 1 90 ? 9.449 -2.043 -0.744 1.00 96.69 90 HIS A CA 1
ATOM 700 C C . HIS A 1 90 ? 9.825 -2.637 -2.104 1.00 96.69 90 HIS A C 1
ATOM 702 O O . HIS A 1 90 ? 10.255 -1.914 -3.004 1.00 96.69 90 HIS A O 1
ATOM 708 N N . ASN A 1 91 ? 9.658 -3.949 -2.256 1.00 96.62 91 ASN A N 1
ATOM 709 C CA . ASN A 1 91 ? 9.659 -4.584 -3.563 1.00 96.62 91 ASN A CA 1
ATOM 710 C C . ASN A 1 91 ? 8.261 -4.490 -4.164 1.00 96.62 91 ASN A C 1
ATOM 712 O O . ASN A 1 91 ? 7.265 -4.808 -3.508 1.00 96.62 91 ASN A O 1
ATOM 716 N N . LEU A 1 92 ? 8.203 -4.073 -5.418 1.00 96.06 92 LEU A N 1
ATOM 717 C CA . LEU A 1 92 ? 6.981 -3.925 -6.182 1.00 96.06 92 LEU A CA 1
ATOM 718 C C . LEU A 1 92 ? 6.861 -5.045 -7.215 1.00 96.06 92 LEU A C 1
ATOM 720 O O . LEU A 1 92 ? 7.817 -5.756 -7.532 1.00 96.06 92 LEU A O 1
ATOM 724 N N . THR A 1 93 ? 5.651 -5.244 -7.718 1.00 93.62 93 THR A N 1
ATOM 725 C CA . THR A 1 93 ? 5.394 -6.187 -8.802 1.00 93.62 93 THR A CA 1
ATOM 726 C C . THR A 1 93 ? 4.141 -5.778 -9.575 1.00 93.62 93 THR A C 1
ATOM 728 O O . THR A 1 93 ? 3.259 -5.146 -8.992 1.00 93.62 93 THR A O 1
ATOM 731 N N . PRO A 1 94 ? 4.023 -6.117 -10.868 1.00 91.44 94 PRO A N 1
ATOM 732 C CA . PRO A 1 94 ? 2.758 -5.988 -11.578 1.00 91.44 94 PRO A CA 1
ATOM 733 C C . PRO A 1 94 ? 1.688 -6.900 -10.965 1.00 91.44 94 PRO A C 1
ATOM 735 O O . PRO A 1 94 ? 1.881 -8.110 -10.801 1.00 91.44 94 PRO A O 1
ATOM 738 N N . GLY A 1 95 ? 0.541 -6.319 -10.641 1.00 90.56 95 GLY A N 1
ATOM 739 C CA . GLY A 1 95 ? -0.613 -7.010 -10.086 1.00 90.56 95 GLY A CA 1
ATOM 740 C C . GLY A 1 95 ? -1.918 -6.452 -10.631 1.00 90.56 95 GLY A C 1
ATOM 741 O O . GLY A 1 95 ? -1.930 -5.513 -11.423 1.00 90.56 95 GLY A O 1
ATOM 742 N N . TRP A 1 96 ? -3.019 -7.054 -10.195 1.00 90.69 96 TRP A N 1
ATOM 743 C CA . TRP A 1 96 ? -4.366 -6.624 -10.551 1.00 90.69 96 TRP A CA 1
ATOM 744 C C . TRP A 1 96 ? -5.012 -5.916 -9.371 1.00 90.69 96 TRP A C 1
ATOM 746 O O . TRP A 1 96 ? -4.863 -6.358 -8.229 1.00 90.69 96 TRP A O 1
ATOM 756 N N . VAL A 1 97 ? -5.741 -4.846 -9.666 1.00 93.50 97 VAL A N 1
ATOM 757 C CA . VAL A 1 97 ? -6.594 -4.129 -8.719 1.00 93.50 97 VAL A CA 1
ATOM 758 C C . VAL A 1 97 ? -7.983 -3.952 -9.318 1.00 93.50 97 VAL A C 1
ATOM 760 O O . VAL A 1 97 ? -8.121 -3.860 -10.533 1.00 93.50 97 VAL A O 1
ATOM 763 N N . SER A 1 98 ? -9.020 -3.906 -8.490 1.00 93.44 98 SER A N 1
ATOM 764 C CA . SER A 1 98 ? -10.384 -3.591 -8.921 1.00 93.44 98 SER A CA 1
ATOM 765 C C . SER A 1 98 ? -10.955 -2.468 -8.064 1.00 93.44 98 SER A C 1
ATOM 767 O O . SER A 1 98 ? -10.704 -2.391 -6.860 1.00 93.44 98 SER A O 1
ATOM 769 N N . PHE A 1 99 ? -11.740 -1.604 -8.703 1.00 90.00 99 PHE A N 1
ATOM 770 C CA . PHE A 1 99 ? -12.462 -0.518 -8.060 1.00 90.00 99 PHE A CA 1
ATOM 771 C C . PHE A 1 99 ? -13.955 -0.850 -8.086 1.00 90.00 99 PHE A C 1
ATOM 773 O O . PHE A 1 99 ? -14.558 -0.898 -9.148 1.00 90.00 99 PHE A O 1
ATOM 780 N N . ASN A 1 100 ? -14.560 -1.116 -6.925 1.00 81.62 100 ASN A N 1
ATOM 781 C CA . ASN A 1 100 ? -16.010 -1.331 -6.778 1.00 81.62 100 ASN A CA 1
ATOM 782 C C . ASN A 1 100 ? -16.636 -2.361 -7.748 1.00 81.62 100 ASN A C 1
ATOM 784 O O . ASN A 1 100 ? -17.743 -2.164 -8.247 1.00 81.62 100 ASN A O 1
ATOM 788 N N . GLY A 1 101 ? -15.942 -3.471 -8.013 1.00 70.25 101 GLY A N 1
ATOM 789 C CA . GLY A 1 101 ? -16.440 -4.526 -8.904 1.00 70.25 101 GLY A CA 1
ATOM 790 C C . GLY A 1 101 ? -16.308 -4.213 -10.399 1.00 70.25 101 GLY A C 1
ATOM 791 O O . GLY A 1 101 ? -16.801 -4.979 -11.227 1.00 70.25 101 GLY A O 1
ATOM 792 N N . GLU A 1 102 ? -15.627 -3.122 -10.761 1.00 81.56 102 GLU A N 1
ATOM 793 C CA . GLU A 1 102 ? -15.198 -2.865 -12.134 1.00 81.56 102 GLU A CA 1
ATOM 794 C C . GLU A 1 102 ? -14.173 -3.913 -12.598 1.00 81.56 102 GLU A C 1
ATOM 796 O O . GLU A 1 102 ? -13.537 -4.612 -11.793 1.00 81.56 102 GLU A O 1
ATOM 801 N N . LYS A 1 103 ? -14.007 -4.023 -13.925 1.00 85.69 103 LYS A N 1
ATOM 802 C CA . LYS A 1 103 ? -13.014 -4.911 -14.541 1.00 85.69 103 LYS A CA 1
ATOM 803 C C . LYS A 1 103 ? -11.639 -4.664 -13.893 1.00 85.69 103 LYS A C 1
ATOM 805 O O . LYS A 1 103 ? -11.221 -3.511 -13.845 1.00 85.69 103 LYS A O 1
ATOM 810 N N . PRO A 1 104 ? -10.924 -5.714 -13.446 1.00 89.31 104 PRO A N 1
ATOM 811 C CA . PRO A 1 104 ? -9.599 -5.543 -12.874 1.00 89.31 104 PRO A CA 1
ATOM 812 C C . PRO A 1 104 ? -8.644 -4.835 -13.841 1.00 89.31 104 PRO A C 1
ATOM 814 O O . PRO A 1 104 ? -8.566 -5.187 -15.021 1.00 89.31 104 PRO A O 1
ATOM 817 N N . GLU A 1 105 ? -7.898 -3.871 -13.318 1.00 89.69 105 GLU A N 1
ATOM 818 C CA . GLU A 1 105 ? -6.877 -3.104 -14.023 1.00 89.69 105 GLU A CA 1
ATOM 819 C C . GLU A 1 105 ? -5.482 -3.482 -13.516 1.00 89.69 105 GLU A C 1
ATOM 821 O O . GLU A 1 105 ? -5.299 -3.896 -12.368 1.00 89.69 105 GLU A O 1
ATOM 826 N N . ILE A 1 106 ? -4.479 -3.349 -14.382 1.00 89.44 106 ILE A N 1
ATOM 827 C CA . ILE A 1 106 ? -3.085 -3.624 -14.024 1.00 89.44 106 ILE A CA 1
ATOM 828 C C . ILE A 1 106 ? -2.522 -2.430 -13.260 1.00 89.44 106 ILE A C 1
ATOM 830 O O . ILE A 1 106 ? -2.583 -1.296 -13.744 1.00 89.44 106 ILE A O 1
ATOM 834 N N . ALA A 1 107 ? -1.901 -2.703 -12.117 1.00 92.50 107 ALA A N 1
ATOM 835 C CA . ALA A 1 107 ? -1.211 -1.732 -11.277 1.00 92.50 107 ALA A CA 1
ATOM 836 C C . ALA A 1 107 ? 0.144 -2.266 -10.803 1.00 92.50 107 ALA A C 1
ATOM 838 O O . ALA A 1 107 ? 0.386 -3.477 -10.782 1.00 92.50 107 ALA A O 1
ATOM 839 N N . ILE A 1 108 ? 1.027 -1.364 -10.380 1.00 94.81 108 ILE A N 1
ATOM 840 C CA . ILE A 1 108 ? 2.239 -1.724 -9.649 1.00 94.81 108 ILE A CA 1
ATOM 841 C C . ILE A 1 108 ? 1.916 -1.777 -8.154 1.00 94.81 108 ILE A C 1
ATOM 843 O O . ILE A 1 108 ? 1.611 -0.764 -7.530 1.00 94.81 108 ILE A O 1
ATOM 847 N N . VAL A 1 109 ? 1.981 -2.977 -7.578 1.00 95.69 109 VAL A N 1
ATOM 848 C CA . VAL A 1 109 ? 1.510 -3.272 -6.217 1.00 95.69 109 VAL A CA 1
ATOM 849 C C . VAL A 1 109 ? 2.650 -3.758 -5.311 1.00 95.69 109 VAL A C 1
ATOM 851 O O . VAL A 1 109 ? 3.681 -4.219 -5.817 1.00 95.69 109 VAL A O 1
ATOM 854 N N . PRO A 1 110 ? 2.493 -3.721 -3.972 1.00 96.88 110 PRO A N 1
ATOM 855 C CA . PRO A 1 110 ? 3.466 -4.304 -3.051 1.00 96.88 110 PRO A CA 1
ATOM 856 C C . PRO A 1 110 ? 3.611 -5.818 -3.263 1.00 96.88 110 PRO A C 1
ATOM 858 O O . PRO A 1 110 ? 2.648 -6.581 -3.152 1.00 96.88 110 PRO A O 1
ATOM 861 N N . GLN A 1 111 ? 4.834 -6.281 -3.528 1.00 95.38 111 GLN A N 1
ATOM 862 C CA . GLN A 1 111 ? 5.108 -7.687 -3.835 1.00 95.38 111 GLN A CA 1
ATOM 863 C C . GLN A 1 111 ? 4.800 -8.618 -2.655 1.00 95.38 111 GLN A C 1
ATOM 865 O O . GLN A 1 111 ? 4.376 -9.754 -2.849 1.00 95.38 111 GLN A O 1
ATOM 870 N N . SER A 1 112 ? 5.011 -8.154 -1.426 1.00 94.62 112 SER A N 1
ATOM 871 C CA . SER A 1 112 ? 4.703 -8.905 -0.207 1.00 94.62 112 SER A CA 1
ATOM 872 C C . SER A 1 112 ? 3.207 -9.223 -0.086 1.00 94.62 112 SER A C 1
ATOM 874 O O . SER A 1 112 ? 2.859 -10.369 0.193 1.00 94.62 112 SER A O 1
ATOM 876 N N . LEU A 1 113 ? 2.328 -8.254 -0.374 1.00 94.38 113 LEU A N 1
ATOM 877 C CA . LEU A 1 113 ? 0.877 -8.474 -0.444 1.00 94.38 113 LEU A CA 1
ATOM 878 C C . LEU A 1 113 ? 0.489 -9.361 -1.618 1.00 94.38 113 LEU A C 1
ATOM 880 O O . LEU A 1 113 ? -0.329 -10.263 -1.465 1.00 94.38 113 LEU A O 1
ATOM 884 N N . HIS A 1 114 ? 1.105 -9.144 -2.779 1.00 94.00 114 HIS A N 1
ATOM 885 C CA . HIS A 1 114 ? 0.863 -9.978 -3.951 1.00 94.00 114 HIS A CA 1
ATOM 886 C C . HIS A 1 114 ? 1.131 -11.459 -3.656 1.00 94.00 114 HIS A C 1
ATOM 888 O O . HIS A 1 114 ? 0.261 -12.297 -3.888 1.00 94.00 114 HIS A O 1
ATOM 894 N N . ARG A 1 115 ? 2.274 -11.775 -3.034 1.00 93.25 115 ARG A N 1
ATOM 895 C CA . ARG A 1 115 ? 2.615 -13.145 -2.619 1.00 93.25 115 ARG A CA 1
ATOM 896 C C . ARG A 1 115 ? 1.657 -13.704 -1.572 1.00 93.25 115 ARG A C 1
ATOM 898 O O . ARG A 1 115 ? 1.368 -14.895 -1.614 1.00 93.25 115 ARG A O 1
ATOM 905 N N . LEU A 1 116 ? 1.180 -12.870 -0.647 1.00 92.62 116 LEU A N 1
ATOM 906 C CA . LEU A 1 116 ? 0.211 -13.282 0.369 1.00 92.62 116 LEU A CA 1
ATOM 907 C C . LEU A 1 116 ? -1.126 -13.700 -0.265 1.00 92.62 116 LEU A C 1
ATOM 909 O O . LEU A 1 116 ? -1.704 -14.702 0.143 1.00 92.62 116 LEU A O 1
ATOM 913 N N . ILE A 1 117 ? -1.602 -12.948 -1.262 1.00 91.56 117 ILE A N 1
ATOM 914 C CA . ILE A 1 117 ? -2.909 -13.166 -1.902 1.00 91.56 117 ILE A CA 1
ATOM 915 C C . ILE A 1 117 ? -2.840 -14.279 -2.960 1.00 91.56 117 ILE A C 1
ATOM 917 O O . ILE A 1 117 ? -3.752 -15.096 -3.064 1.00 91.56 117 ILE A O 1
ATOM 921 N N . TYR A 1 118 ? -1.767 -14.318 -3.755 1.00 89.75 118 TYR A N 1
ATOM 922 C CA . TYR A 1 118 ? -1.682 -15.145 -4.964 1.00 89.75 118 TYR A CA 1
ATOM 923 C C . TYR A 1 118 ? -0.634 -16.267 -4.910 1.00 89.75 118 TYR A C 1
ATOM 925 O O . TYR A 1 118 ? -0.601 -17.101 -5.819 1.00 89.75 118 TYR A O 1
ATOM 933 N N . GLY A 1 119 ? 0.205 -16.306 -3.872 1.00 87.12 119 GLY A N 1
ATOM 934 C CA . GLY A 1 119 ? 1.321 -17.245 -3.734 1.00 87.12 119 GLY A CA 1
ATOM 935 C C . GLY A 1 119 ? 2.629 -16.775 -4.401 1.00 87.12 119 GLY A C 1
ATOM 936 O O . GLY A 1 119 ? 2.641 -15.802 -5.156 1.00 87.12 119 GLY A O 1
ATOM 937 N N . PRO A 1 120 ? 3.764 -17.452 -4.130 1.00 77.94 120 PRO A N 1
ATOM 938 C CA . PRO A 1 120 ? 5.101 -17.011 -4.552 1.00 77.94 120 PRO A CA 1
ATOM 939 C C . PRO A 1 120 ? 5.401 -17.195 -6.049 1.00 77.94 120 PRO A C 1
ATOM 941 O O . PRO A 1 120 ? 6.184 -16.426 -6.607 1.00 77.94 120 PRO A O 1
ATOM 944 N N . ASP A 1 121 ? 4.778 -18.176 -6.706 1.00 61.66 121 ASP A N 1
ATOM 945 C CA . ASP A 1 121 ? 5.140 -18.591 -8.071 1.00 61.66 121 ASP A CA 1
ATOM 946 C C . ASP A 1 121 ? 4.334 -17.888 -9.172 1.00 61.66 121 ASP A C 1
ATOM 948 O O . ASP A 1 121 ? 4.611 -18.037 -10.365 1.00 61.66 121 ASP A O 1
ATOM 952 N N . LYS A 1 122 ? 3.330 -17.090 -8.799 1.00 65.00 122 LYS A N 1
ATOM 953 C CA . LYS A 1 122 ? 2.416 -16.475 -9.759 1.00 65.00 122 LYS A CA 1
ATOM 954 C C . LYS A 1 122 ? 2.978 -15.148 -10.265 1.00 65.00 122 LYS A C 1
ATOM 956 O O . LYS A 1 122 ? 2.549 -14.082 -9.844 1.00 65.00 122 LYS A O 1
ATOM 961 N N . ARG A 1 123 ? 3.930 -15.175 -11.203 1.00 57.06 123 ARG A N 1
ATOM 962 C CA . ARG A 1 123 ? 4.247 -13.960 -11.974 1.00 57.06 123 ARG A CA 1
ATOM 963 C C . ARG A 1 123 ? 3.056 -13.634 -12.868 1.00 57.06 123 ARG A C 1
ATOM 965 O O . ARG A 1 123 ? 2.836 -14.298 -13.877 1.00 57.06 123 ARG A O 1
ATOM 972 N N . THR A 1 124 ? 2.282 -12.620 -12.504 1.00 61.34 124 THR A N 1
ATOM 973 C CA . THR A 1 124 ? 1.308 -12.017 -13.413 1.00 61.34 124 THR A CA 1
ATOM 974 C C . THR A 1 124 ? 2.070 -11.193 -14.436 1.00 61.34 124 THR A C 1
ATOM 976 O O . THR A 1 124 ? 2.287 -10.005 -14.240 1.00 61.34 124 THR A O 1
ATOM 979 N N . THR A 1 125 ? 2.537 -11.836 -15.508 1.00 64.50 125 THR A N 1
ATOM 980 C CA . THR A 1 125 ? 2.900 -11.113 -16.727 1.00 64.50 125 THR A CA 1
ATOM 981 C C . THR A 1 125 ? 1.590 -10.667 -17.368 1.00 64.50 125 THR A C 1
ATOM 983 O O . THR A 1 125 ? 0.784 -11.534 -17.724 1.00 64.50 125 THR A O 1
ATOM 986 N N . PRO A 1 126 ? 1.322 -9.356 -17.461 1.00 66.88 126 PRO A N 1
ATOM 987 C CA . PRO A 1 126 ? 0.126 -8.881 -18.128 1.00 66.88 126 PRO A CA 1
ATOM 988 C C . PRO A 1 126 ? 0.077 -9.353 -19.589 1.00 66.88 126 PRO A C 1
ATOM 990 O O . PRO A 1 126 ? 1.131 -9.479 -20.221 1.00 66.88 126 PRO A O 1
ATOM 993 N N . PRO A 1 127 ? -1.115 -9.617 -20.148 1.00 69.56 127 PRO A N 1
ATOM 994 C CA . PRO A 1 127 ? -1.265 -9.855 -21.579 1.00 69.56 127 PRO A CA 1
ATOM 995 C C . PRO A 1 127 ? -0.686 -8.690 -22.399 1.00 69.56 127 PRO A C 1
ATOM 997 O O . PRO A 1 127 ? -0.829 -7.530 -22.022 1.00 69.56 127 PRO A O 1
ATOM 1000 N N . LEU A 1 128 ? -0.061 -8.989 -23.544 1.00 69.06 128 LEU A N 1
ATOM 1001 C CA . LEU A 1 128 ? 0.557 -7.981 -24.425 1.00 69.06 128 LEU A CA 1
ATOM 1002 C C . LEU A 1 128 ? -0.433 -6.907 -24.910 1.00 69.06 128 LEU A C 1
ATOM 1004 O O . LEU A 1 128 ? -0.045 -5.752 -25.063 1.00 69.06 128 LEU A O 1
ATOM 1008 N N . ASP A 1 129 ? -1.702 -7.267 -25.116 1.00 67.50 129 ASP A N 1
ATOM 1009 C CA . ASP A 1 129 ? -2.744 -6.317 -25.530 1.00 67.50 129 ASP A CA 1
ATOM 1010 C C . ASP A 1 129 ? -3.048 -5.286 -24.433 1.00 67.50 129 ASP A C 1
ATOM 1012 O O . ASP A 1 129 ? -3.262 -4.108 -24.726 1.00 67.50 129 ASP A O 1
ATOM 1016 N N . ASP A 1 130 ? -2.997 -5.707 -23.167 1.00 71.31 130 ASP A N 1
ATOM 1017 C CA . ASP A 1 130 ? -3.194 -4.815 -22.028 1.00 71.31 130 ASP A CA 1
ATOM 1018 C C . ASP A 1 130 ? -1.957 -3.927 -21.778 1.00 71.31 130 ASP A C 1
ATOM 1020 O O . ASP A 1 130 ? -2.081 -2.858 -21.185 1.00 71.31 130 ASP A O 1
ATOM 1024 N N . ASP A 1 131 ? -0.767 -4.310 -22.263 1.00 75.88 131 ASP A N 1
ATOM 1025 C CA . ASP A 1 131 ? 0.454 -3.504 -22.123 1.00 75.88 131 ASP A CA 1
ATOM 1026 C C . ASP A 1 131 ? 0.381 -2.192 -22.920 1.00 75.88 131 ASP A C 1
ATOM 1028 O O . ASP A 1 131 ? 0.786 -1.133 -22.436 1.00 75.88 131 ASP A O 1
ATOM 1032 N N . LEU A 1 132 ? -0.194 -2.226 -24.127 1.00 72.81 132 LEU A N 1
ATOM 1033 C CA . LEU A 1 132 ? -0.273 -1.057 -25.014 1.00 72.81 132 LEU A CA 1
ATOM 1034 C C . LEU A 1 132 ? -1.107 0.088 -24.424 1.00 72.81 132 LEU A C 1
ATOM 1036 O O . LEU A 1 132 ? -0.841 1.257 -24.713 1.00 72.81 132 LEU A O 1
ATOM 1040 N N . ILE A 1 133 ? -2.087 -0.239 -23.580 1.00 77.50 133 ILE A N 1
ATOM 1041 C CA . ILE A 1 133 ? -2.970 0.732 -22.925 1.00 77.50 133 ILE A CA 1
ATOM 1042 C C . ILE A 1 133 ? -2.420 1.231 -21.581 1.00 77.50 133 ILE A C 1
ATOM 1044 O O . ILE A 1 133 ? -3.006 2.137 -20.984 1.00 77.50 133 ILE A O 1
ATOM 1048 N N . VAL A 1 134 ? -1.282 0.700 -21.107 1.00 77.06 134 VAL A N 1
ATOM 1049 C CA . VAL A 1 134 ? -0.673 1.127 -19.840 1.00 77.06 134 VAL A CA 1
ATOM 1050 C C . VAL A 1 134 ? -0.266 2.594 -19.927 1.00 77.06 134 VAL A C 1
ATOM 1052 O O . VAL A 1 134 ? 0.616 3.005 -20.693 1.00 77.06 134 VAL A O 1
ATOM 1055 N N . ASN A 1 135 ? -0.896 3.403 -19.082 1.00 79.75 135 ASN A N 1
ATOM 1056 C CA . ASN A 1 135 ? -0.476 4.770 -18.843 1.00 79.75 135 ASN A CA 1
ATOM 1057 C C . ASN A 1 135 ? 0.840 4.772 -18.048 1.00 79.75 135 ASN A C 1
ATOM 1059 O O . ASN A 1 135 ? 0.894 4.183 -16.972 1.00 79.75 135 ASN A O 1
ATOM 1063 N N . LEU A 1 136 ? 1.873 5.437 -18.575 1.00 81.12 136 LEU A N 1
ATOM 1064 C CA . LEU A 1 136 ? 3.189 5.586 -17.937 1.00 81.12 136 LEU A CA 1
ATOM 1065 C C . LEU A 1 136 ? 3.283 6.834 -17.045 1.00 81.12 136 LEU A C 1
ATOM 1067 O O . LEU A 1 136 ? 4.302 7.039 -16.392 1.00 81.12 136 LEU A O 1
ATOM 1071 N N . CYS A 1 137 ? 2.262 7.698 -17.044 1.00 75.50 137 CYS A N 1
ATOM 1072 C CA . CYS A 1 137 ? 2.273 8.935 -16.273 1.00 75.50 137 CYS A CA 1
ATOM 1073 C C . CYS A 1 137 ? 2.158 8.635 -14.776 1.00 75.50 137 CYS A C 1
ATOM 1075 O O . CYS A 1 137 ? 1.060 8.468 -14.245 1.00 75.50 137 CYS A O 1
ATOM 1077 N N . THR A 1 138 ? 3.302 8.600 -14.101 1.00 79.12 138 THR A N 1
ATOM 1078 C CA . THR A 1 138 ? 3.388 8.612 -12.643 1.00 79.12 138 THR A CA 1
ATOM 1079 C C . THR A 1 138 ? 3.179 10.031 -12.121 1.00 79.12 138 THR A C 1
ATOM 1081 O O . THR A 1 138 ? 3.727 10.984 -12.675 1.00 79.12 138 THR A O 1
ATOM 1084 N N . SER A 1 139 ? 2.431 10.185 -11.032 1.00 82.62 139 SER A N 1
ATOM 1085 C CA . S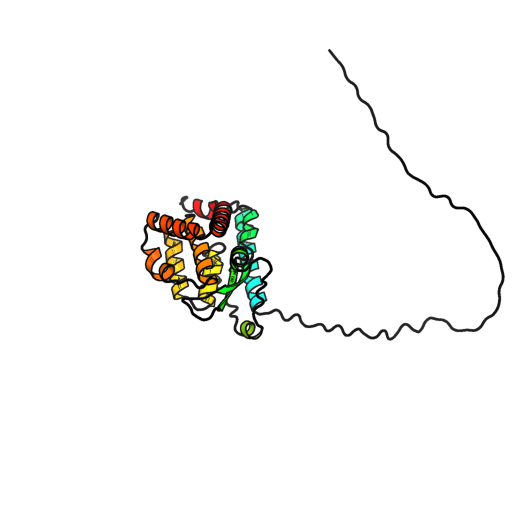ER A 1 139 ? 2.242 11.486 -10.382 1.00 82.62 139 SER A CA 1
ATOM 1086 C C . SER A 1 139 ? 3.453 11.843 -9.515 1.00 82.62 139 SER A C 1
ATOM 1088 O O . SER A 1 139 ? 3.548 11.410 -8.367 1.00 82.62 139 SER A O 1
ATOM 1090 N N . GLU A 1 140 ? 4.400 12.611 -10.067 1.00 84.25 140 GLU A N 1
ATOM 1091 C CA . GLU A 1 140 ? 5.618 13.035 -9.352 1.00 84.25 140 GLU A CA 1
ATOM 1092 C C . GLU A 1 140 ? 5.297 13.800 -8.064 1.00 84.25 140 GLU A C 1
ATOM 1094 O O . GLU A 1 140 ? 5.920 13.560 -7.034 1.00 84.25 140 GLU A O 1
ATOM 1099 N N . HIS A 1 141 ? 4.281 14.667 -8.091 1.00 88.12 141 HIS A N 1
ATOM 1100 C CA . HIS A 1 141 ? 3.834 15.413 -6.914 1.00 88.12 141 HIS A CA 1
ATOM 1101 C C . HIS A 1 141 ? 3.416 14.475 -5.770 1.00 88.12 141 HIS A C 1
ATOM 1103 O O . HIS A 1 141 ? 3.840 14.661 -4.630 1.00 88.12 141 HIS A O 1
ATOM 1109 N N . LEU A 1 142 ? 2.628 13.432 -6.059 1.00 91.06 142 LEU A N 1
ATOM 1110 C CA . LEU A 1 142 ? 2.216 12.473 -5.031 1.00 91.06 142 LEU A CA 1
ATOM 1111 C C . LEU A 1 142 ? 3.394 11.677 -4.483 1.00 91.06 142 LEU A C 1
ATOM 1113 O O . LEU A 1 142 ? 3.488 11.491 -3.274 1.00 91.06 142 LEU A O 1
ATOM 1117 N N . LEU A 1 143 ? 4.312 11.264 -5.355 1.00 90.69 143 LEU A N 1
ATOM 1118 C CA . LEU A 1 143 ? 5.530 10.583 -4.937 1.00 90.69 143 LEU A CA 1
ATOM 1119 C C . LEU A 1 143 ? 6.380 11.478 -4.021 1.00 90.69 143 LEU A C 1
ATOM 1121 O O . LEU A 1 143 ? 6.886 11.020 -3.009 1.00 90.69 143 LEU A O 1
ATOM 1125 N N . VAL A 1 144 ? 6.503 12.774 -4.306 1.00 86.94 144 VAL A N 1
ATOM 1126 C CA . VAL A 1 144 ? 7.293 13.690 -3.466 1.00 86.94 144 VAL A CA 1
ATOM 1127 C C . VAL A 1 144 ? 6.663 13.921 -2.088 1.00 86.94 144 VAL A C 1
ATOM 1129 O O . VAL A 1 144 ? 7.386 14.009 -1.097 1.00 86.94 144 VAL A O 1
ATOM 1132 N N . HIS A 1 145 ? 5.335 14.022 -2.005 1.00 87.06 145 HIS A N 1
ATOM 1133 C CA . HIS A 1 145 ? 4.649 14.437 -0.775 1.00 87.06 145 HIS A CA 1
ATOM 1134 C C . HIS A 1 145 ? 4.116 13.290 0.089 1.00 87.06 145 HIS A C 1
ATOM 1136 O O . HIS A 1 145 ? 3.775 13.521 1.252 1.00 87.06 145 HIS A O 1
ATOM 1142 N N . HIS A 1 146 ? 4.055 12.068 -0.442 1.00 90.38 146 HIS A N 1
ATOM 1143 C CA . HIS A 1 146 ? 3.555 10.900 0.278 1.00 90.38 146 HIS A CA 1
ATOM 1144 C C . HIS A 1 146 ? 4.637 9.813 0.359 1.00 90.38 146 HIS A C 1
ATOM 1146 O O . HIS A 1 146 ? 5.099 9.317 -0.671 1.00 90.38 146 HIS A O 1
ATOM 1152 N N . PRO A 1 147 ? 5.066 9.425 1.572 1.00 88.44 147 PRO A N 1
ATOM 1153 C CA . PRO A 1 147 ? 6.205 8.536 1.740 1.00 88.44 147 PRO A CA 1
ATOM 1154 C C . PRO A 1 147 ? 5.877 7.091 1.340 1.00 88.44 147 PRO A C 1
ATOM 1156 O O . PRO A 1 147 ? 4.750 6.616 1.482 1.00 88.44 147 PRO A O 1
ATOM 1159 N N . MET A 1 148 ? 6.908 6.347 0.935 1.00 92.69 148 MET A N 1
ATOM 1160 C CA . MET A 1 148 ? 6.874 4.879 0.840 1.00 92.69 148 MET A CA 1
ATOM 1161 C C . MET A 1 148 ? 5.709 4.349 -0.029 1.00 92.69 148 MET A C 1
ATOM 1163 O O . MET A 1 148 ? 5.440 4.872 -1.110 1.00 92.69 148 MET A O 1
ATOM 1167 N N . LEU A 1 149 ? 5.028 3.286 0.419 1.00 96.06 149 LEU A N 1
ATOM 1168 C CA . LEU A 1 149 ? 3.927 2.642 -0.305 1.00 96.06 149 LEU A CA 1
ATOM 1169 C C . LEU A 1 149 ? 2.683 3.528 -0.461 1.00 96.06 149 LEU A C 1
ATOM 1171 O O . LEU A 1 149 ? 1.856 3.244 -1.326 1.00 96.06 149 LEU A O 1
ATOM 1175 N N . GLU A 1 150 ? 2.546 4.588 0.339 1.00 95.62 150 GLU A N 1
ATOM 1176 C CA . GLU A 1 150 ? 1.436 5.536 0.217 1.00 95.62 150 GLU A CA 1
ATOM 1177 C C . GLU A 1 150 ? 1.539 6.343 -1.078 1.00 95.62 150 GLU A C 1
ATOM 1179 O O . GLU A 1 150 ? 0.558 6.465 -1.808 1.00 95.62 150 GLU A O 1
ATOM 1184 N N . GLY A 1 151 ? 2.738 6.839 -1.401 1.00 95.44 151 GLY A N 1
ATOM 1185 C CA . GLY A 1 151 ? 2.980 7.561 -2.649 1.00 95.44 151 GLY A CA 1
ATOM 1186 C C . GLY A 1 151 ? 2.678 6.700 -3.872 1.00 95.44 151 GLY A C 1
ATOM 1187 O O . GLY A 1 151 ? 2.019 7.168 -4.799 1.00 95.44 151 GLY A O 1
ATOM 1188 N N . ILE A 1 152 ? 3.081 5.424 -3.848 1.00 97.06 152 ILE A N 1
ATOM 1189 C CA . ILE A 1 152 ? 2.769 4.471 -4.924 1.00 97.06 152 ILE A CA 1
ATOM 1190 C C . ILE A 1 152 ? 1.254 4.263 -5.046 1.00 97.06 152 ILE A C 1
ATOM 1192 O O . ILE A 1 152 ? 0.722 4.381 -6.145 1.00 97.06 152 ILE A O 1
ATOM 1196 N N . LEU A 1 153 ? 0.552 4.028 -3.929 1.00 97.31 153 LEU A N 1
ATOM 1197 C CA . LEU A 1 153 ? -0.901 3.806 -3.899 1.00 97.31 153 LEU A CA 1
ATOM 1198 C C . LEU A 1 153 ? -1.671 4.963 -4.533 1.00 97.31 153 LEU A C 1
ATOM 1200 O O . LEU A 1 153 ? -2.525 4.762 -5.396 1.00 97.31 153 LEU A O 1
ATOM 1204 N N . LEU A 1 154 ? -1.359 6.184 -4.107 1.00 96.81 154 LEU A N 1
ATOM 1205 C CA . LEU A 1 154 ? -2.042 7.378 -4.589 1.00 96.81 154 LEU A CA 1
ATOM 1206 C C . LEU A 1 154 ? -1.702 7.656 -6.058 1.00 96.81 154 LEU A C 1
ATOM 1208 O O . LEU A 1 154 ? -2.585 8.020 -6.835 1.00 96.81 154 LEU A O 1
ATOM 1212 N N . SER A 1 155 ? -0.440 7.451 -6.448 1.00 95.75 155 SER A N 1
ATOM 1213 C CA . SER A 1 155 ? 0.013 7.614 -7.833 1.00 95.75 155 SER A CA 1
ATOM 1214 C C . SER A 1 155 ? -0.688 6.625 -8.769 1.00 95.75 155 SER A C 1
ATOM 1216 O O . SER A 1 155 ? -1.147 7.021 -9.839 1.00 95.75 155 SER A O 1
ATOM 1218 N N . GLU A 1 156 ? -0.854 5.372 -8.341 1.00 95.69 156 GLU A N 1
ATOM 1219 C CA . GLU A 1 156 ? -1.622 4.354 -9.063 1.00 95.69 156 GLU A CA 1
ATOM 1220 C C . GLU A 1 156 ? -3.106 4.726 -9.177 1.00 95.69 156 GLU A C 1
ATOM 1222 O O . GLU A 1 156 ? -3.668 4.661 -10.271 1.00 95.69 156 GLU A O 1
ATOM 1227 N N . CYS A 1 157 ? -3.728 5.224 -8.102 1.00 94.75 157 CYS A N 1
ATOM 1228 C CA . CYS A 1 157 ? -5.107 5.716 -8.160 1.00 94.75 157 CYS A CA 1
ATOM 1229 C C . CYS A 1 157 ? -5.270 6.846 -9.194 1.00 94.75 157 CYS A C 1
ATOM 1231 O O . CYS A 1 157 ? -6.209 6.826 -9.986 1.00 94.75 157 CYS A O 1
ATOM 1233 N N . GLU A 1 158 ? -4.364 7.829 -9.237 1.00 93.12 158 GLU A N 1
ATOM 1234 C CA . GLU A 1 158 ? -4.434 8.901 -10.242 1.00 93.12 158 GLU A CA 1
ATOM 1235 C C . GLU A 1 158 ? -4.198 8.398 -11.669 1.00 93.12 158 GLU A C 1
ATOM 1237 O O . GLU A 1 158 ? -4.917 8.797 -12.592 1.00 93.12 158 GLU A O 1
ATOM 1242 N N . ARG A 1 159 ? -3.209 7.516 -11.851 1.00 93.88 159 ARG A N 1
ATOM 1243 C CA . ARG A 1 159 ? -2.837 6.933 -13.146 1.00 93.88 159 ARG A CA 1
ATOM 1244 C C . ARG A 1 159 ? -3.990 6.140 -13.762 1.00 93.88 159 ARG A C 1
ATOM 1246 O O . ARG A 1 159 ? -4.225 6.264 -14.967 1.00 93.88 159 ARG A O 1
ATOM 1253 N N . LEU A 1 160 ? -4.728 5.410 -12.921 1.00 92.44 160 LEU A N 1
ATOM 1254 C CA . LEU A 1 160 ? -5.937 4.645 -13.247 1.00 92.44 160 LEU A CA 1
ATOM 1255 C C . LEU A 1 160 ? -7.220 5.496 -13.216 1.00 92.44 160 LEU A C 1
ATOM 1257 O O . LEU A 1 160 ? -8.328 4.979 -13.226 1.00 92.44 160 LEU A O 1
ATOM 1261 N N . ARG A 1 161 ? -7.091 6.831 -13.211 1.00 92.62 161 ARG A N 1
ATOM 1262 C CA . ARG A 1 161 ? -8.204 7.801 -13.275 1.00 92.62 161 ARG A CA 1
ATOM 1263 C C . ARG A 1 161 ? -9.155 7.786 -12.071 1.00 92.62 161 ARG A C 1
ATOM 1265 O O . ARG A 1 161 ? -10.165 8.488 -12.087 1.00 92.62 161 ARG A O 1
ATOM 1272 N N . GLN A 1 162 ? -8.779 7.139 -10.976 1.00 93.69 162 GLN A N 1
ATOM 1273 C CA . GLN A 1 162 ? -9.518 7.085 -9.712 1.00 93.69 162 GLN A CA 1
ATOM 1274 C C . GLN A 1 162 ? -9.180 8.275 -8.794 1.00 93.69 162 GLN A C 1
ATOM 1276 O O . GLN A 1 162 ? -8.894 8.135 -7.603 1.00 93.69 162 GLN A O 1
ATOM 1281 N N . ARG A 1 163 ? -9.233 9.499 -9.344 1.00 92.81 163 ARG A N 1
ATOM 1282 C CA . ARG A 1 163 ? -8.872 10.746 -8.630 1.00 92.81 163 ARG A CA 1
ATOM 1283 C C . ARG A 1 163 ? -9.755 11.030 -7.415 1.00 92.81 163 ARG A C 1
ATOM 1285 O O . ARG A 1 163 ? -9.282 11.574 -6.423 1.00 92.81 163 ARG A O 1
ATOM 1292 N N . SER A 1 164 ? -11.040 10.676 -7.488 1.00 92.44 164 SER A N 1
ATOM 1293 C CA . SER A 1 164 ? -11.974 10.851 -6.366 1.00 92.44 164 SER A CA 1
ATOM 1294 C C . SER A 1 164 ? -11.534 10.024 -5.155 1.00 92.44 164 SER A C 1
ATOM 1296 O O . SER A 1 164 ? -11.434 10.554 -4.048 1.00 92.44 164 SER A O 1
ATOM 1298 N N . LEU A 1 165 ? -11.177 8.755 -5.384 1.00 94.00 165 LEU A N 1
ATOM 1299 C CA . LEU A 1 165 ? -10.631 7.879 -4.352 1.00 94.00 165 LEU A CA 1
ATOM 1300 C C . LEU A 1 165 ? -9.300 8.420 -3.821 1.00 94.00 165 LEU A C 1
ATOM 1302 O O . LEU A 1 165 ? -9.163 8.570 -2.611 1.00 94.00 165 LEU A O 1
ATOM 1306 N N . ALA A 1 166 ? -8.367 8.795 -4.704 1.00 94.75 166 ALA A N 1
ATOM 1307 C CA . ALA A 1 166 ? -7.074 9.356 -4.303 1.00 94.75 166 ALA A CA 1
ATOM 1308 C C . ALA A 1 166 ? -7.235 10.561 -3.357 1.00 94.75 166 ALA A C 1
ATOM 1310 O O . ALA A 1 166 ? -6.632 10.595 -2.288 1.00 94.75 166 ALA A O 1
ATOM 1311 N N . ASN A 1 167 ? -8.119 11.508 -3.684 1.00 94.44 167 ASN A N 1
ATOM 1312 C CA . ASN A 1 167 ? -8.383 12.681 -2.844 1.00 94.44 167 ASN A CA 1
ATOM 1313 C C . ASN A 1 167 ? -8.977 12.317 -1.475 1.00 94.44 167 ASN A C 1
ATOM 1315 O O . ASN A 1 167 ? -8.615 12.913 -0.455 1.00 94.44 167 ASN A O 1
ATOM 1319 N N . LYS A 1 168 ? -9.882 11.332 -1.434 1.00 95.19 168 LYS A N 1
ATOM 1320 C CA . LYS A 1 168 ? -10.461 10.833 -0.180 1.00 95.19 168 LYS A CA 1
ATOM 1321 C C . LYS A 1 168 ? -9.401 10.145 0.685 1.00 95.19 168 LYS A C 1
ATOM 1323 O O . LYS A 1 168 ? -9.316 10.452 1.873 1.00 95.19 168 LYS A O 1
ATOM 1328 N N . LEU A 1 169 ? -8.542 9.317 0.085 1.00 95.62 169 LEU A N 1
ATOM 1329 C CA . LEU A 1 169 ? -7.416 8.667 0.761 1.00 95.62 169 LEU A CA 1
ATOM 1330 C C . LEU A 1 169 ? -6.400 9.684 1.293 1.00 95.62 169 LEU A C 1
ATOM 1332 O O . LEU A 1 169 ? -6.034 9.607 2.459 1.00 95.62 169 LEU A O 1
ATOM 1336 N N . ILE A 1 170 ? -6.015 10.692 0.502 1.00 94.38 170 ILE A N 1
ATOM 1337 C CA . ILE A 1 170 ? -5.133 11.787 0.950 1.00 94.38 170 ILE A CA 1
ATOM 1338 C C . ILE A 1 170 ? -5.717 12.474 2.183 1.00 94.38 170 ILE A C 1
ATOM 1340 O O . ILE A 1 170 ? -5.013 12.709 3.168 1.00 94.38 170 ILE A O 1
ATOM 1344 N N . SER A 1 171 ? -7.013 12.791 2.144 1.00 93.50 171 SER A N 1
ATOM 1345 C CA . SER A 1 171 ? -7.687 13.413 3.279 1.00 93.50 171 SER A CA 1
ATOM 1346 C C . SER A 1 171 ? -7.708 12.507 4.510 1.00 93.50 171 SER A C 1
ATOM 1348 O O . SER A 1 171 ? -7.573 13.027 5.615 1.00 93.50 171 SER A O 1
ATOM 1350 N N . LEU A 1 172 ? -7.904 11.199 4.333 1.00 93.94 172 LEU A N 1
ATOM 1351 C CA . LEU A 1 172 ? -7.926 10.219 5.416 1.00 93.94 172 LEU A CA 1
ATOM 1352 C C . LEU A 1 172 ? -6.531 10.040 6.029 1.00 93.94 172 LEU A C 1
ATOM 1354 O O . LEU A 1 172 ? -6.368 10.144 7.239 1.00 93.94 172 LEU A O 1
ATOM 1358 N N . PHE A 1 173 ? -5.503 9.834 5.207 1.00 92.75 173 PHE A N 1
ATOM 1359 C CA . PHE A 1 173 ? -4.131 9.638 5.679 1.00 92.75 173 PHE A CA 1
ATOM 1360 C C . PHE A 1 173 ? -3.585 10.871 6.396 1.00 92.75 173 PHE A C 1
ATOM 1362 O O . PHE A 1 173 ? -2.872 10.727 7.386 1.00 92.75 173 PHE A O 1
ATOM 1369 N N . ARG A 1 174 ? -3.961 12.083 5.959 1.00 90.81 174 ARG A N 1
ATOM 1370 C CA . ARG A 1 174 ? -3.631 13.321 6.683 1.00 90.81 174 ARG A CA 1
ATOM 1371 C C . ARG A 1 174 ? -4.262 13.389 8.070 1.00 90.81 174 ARG A C 1
ATOM 1373 O O . ARG A 1 174 ? -3.597 13.849 8.989 1.00 90.81 174 ARG A O 1
ATOM 1380 N N . GLN A 1 175 ? -5.509 12.942 8.226 1.00 89.62 175 GLN A N 1
ATOM 1381 C CA . GLN A 1 175 ? -6.194 12.939 9.525 1.00 89.62 175 GLN A CA 1
ATOM 1382 C C . GLN A 1 175 ? -5.461 12.075 10.560 1.00 89.62 175 GLN A C 1
ATOM 1384 O O . GLN A 1 175 ? -5.454 12.419 11.736 1.00 89.62 175 GLN A O 1
ATOM 1389 N N . PHE A 1 176 ? -4.811 11.000 10.111 1.00 86.94 176 PHE A N 1
ATOM 1390 C CA . PHE A 1 176 ? -4.045 10.079 10.954 1.00 86.94 176 PHE A CA 1
ATOM 1391 C C . PHE A 1 176 ? -2.526 10.196 10.724 1.00 86.94 176 PHE A C 1
ATOM 1393 O O . PHE A 1 176 ? -1.782 9.237 10.940 1.00 86.94 176 PHE A O 1
ATOM 1400 N N . GLY A 1 177 ? -2.049 11.361 10.268 1.00 83.56 177 GLY A N 1
ATOM 1401 C CA . GLY A 1 177 ? -0.622 11.648 10.093 1.00 83.56 177 GLY A CA 1
ATOM 1402 C C . GLY A 1 177 ? 0.177 11.399 11.376 1.00 83.56 177 GLY A C 1
ATOM 1403 O O . GLY A 1 177 ? -0.340 11.589 12.473 1.00 83.56 177 GLY A O 1
ATOM 1404 N N . GLY A 1 178 ? 1.416 10.916 11.250 1.00 79.50 178 GLY A N 1
ATOM 1405 C CA . GLY A 1 178 ? 2.252 10.629 12.420 1.00 79.50 178 GLY A CA 1
ATOM 1406 C C . GLY A 1 178 ? 1.743 9.485 13.314 1.00 79.50 178 GLY A C 1
ATOM 1407 O O . GLY A 1 178 ? 2.056 9.433 14.500 1.00 79.50 178 GLY A O 1
ATOM 1408 N N . THR A 1 179 ? 0.930 8.565 12.785 1.00 83.44 179 THR A N 1
ATOM 1409 C CA . THR A 1 179 ? 0.460 7.390 13.538 1.00 83.44 179 THR A CA 1
ATOM 1410 C C . THR A 1 179 ? 0.748 6.097 12.789 1.00 83.44 179 THR A C 1
ATOM 1412 O O . THR A 1 179 ? 0.801 6.067 11.556 1.00 83.44 179 THR A O 1
ATOM 1415 N N . GLU A 1 180 ? 0.873 4.993 13.526 1.00 90.00 180 GLU A N 1
ATOM 1416 C CA . GLU A 1 180 ? 0.916 3.660 12.919 1.00 90.00 180 GLU A CA 1
ATOM 1417 C C . GLU A 1 180 ? -0.368 3.316 12.149 1.00 90.00 180 GLU A C 1
ATOM 1419 O O . GLU A 1 180 ? -0.323 2.531 11.199 1.00 90.00 180 GLU A O 1
ATOM 1424 N N . LEU A 1 181 ? -1.498 3.944 12.500 1.00 91.31 181 LEU A N 1
ATOM 1425 C CA . LEU A 1 181 ? -2.782 3.734 11.833 1.00 91.31 181 LEU A CA 1
ATOM 1426 C C . LEU A 1 181 ? -2.701 4.128 10.361 1.00 91.31 181 LEU A C 1
ATOM 1428 O O . LEU A 1 181 ? -3.217 3.403 9.517 1.00 91.31 181 LEU A O 1
ATOM 1432 N N . ARG A 1 182 ? -1.981 5.206 10.024 1.00 92.62 182 ARG A N 1
ATOM 1433 C CA . ARG A 1 182 ? -1.748 5.604 8.626 1.00 92.62 182 ARG A CA 1
ATOM 1434 C C . ARG A 1 182 ? -1.070 4.497 7.824 1.00 92.62 182 ARG A C 1
ATOM 1436 O O . ARG A 1 182 ? -1.521 4.174 6.729 1.00 92.62 182 ARG A O 1
ATOM 1443 N N . LEU A 1 183 ? -0.032 3.873 8.382 1.00 93.00 183 LEU A N 1
ATOM 1444 C CA . LEU A 1 183 ? 0.666 2.766 7.725 1.00 93.00 183 LEU A CA 1
ATOM 1445 C C . LEU A 1 183 ? -0.256 1.551 7.564 1.00 93.00 183 LEU A C 1
ATOM 1447 O O . LEU A 1 183 ? -0.312 0.963 6.483 1.00 93.00 183 LEU A O 1
ATOM 1451 N N . LYS A 1 184 ? -1.019 1.206 8.608 1.00 94.31 184 LYS A N 1
ATOM 1452 C CA . LYS A 1 184 ? -1.983 0.097 8.569 1.00 94.31 184 LYS A CA 1
ATOM 1453 C C . LYS A 1 184 ? -3.091 0.338 7.536 1.00 94.31 184 LYS A C 1
ATOM 1455 O O . LYS A 1 184 ? -3.455 -0.581 6.805 1.00 94.31 184 LYS A O 1
ATOM 1460 N N . LEU A 1 185 ? -3.574 1.574 7.409 1.00 95.19 185 LEU A 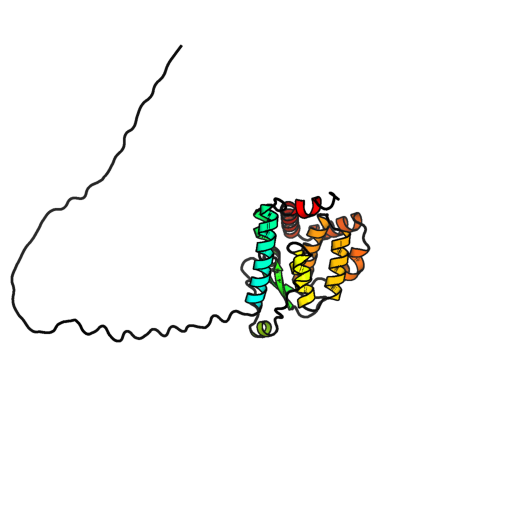N 1
ATOM 1461 C CA . LEU A 1 185 ? -4.570 1.960 6.409 1.00 95.19 185 LEU A CA 1
ATOM 1462 C C . LEU A 1 185 ? -4.046 1.823 4.977 1.00 95.19 185 LEU A C 1
ATOM 1464 O O . LEU A 1 185 ? -4.750 1.281 4.132 1.00 95.19 185 LEU A O 1
ATOM 1468 N N . VAL A 1 186 ? -2.813 2.251 4.693 1.00 95.44 186 VAL A N 1
ATOM 1469 C CA . VAL A 1 186 ? -2.210 2.073 3.358 1.00 95.44 186 VAL A CA 1
ATOM 1470 C C . VAL A 1 186 ? -2.190 0.593 2.963 1.00 95.44 186 VAL A C 1
ATOM 1472 O O . VAL A 1 186 ? -2.545 0.242 1.839 1.00 95.44 186 VAL A O 1
ATOM 1475 N N . TRP A 1 187 ? -1.833 -0.285 3.901 1.00 94.38 187 TRP A N 1
ATOM 1476 C CA . TRP A 1 187 ? -1.804 -1.733 3.689 1.00 94.38 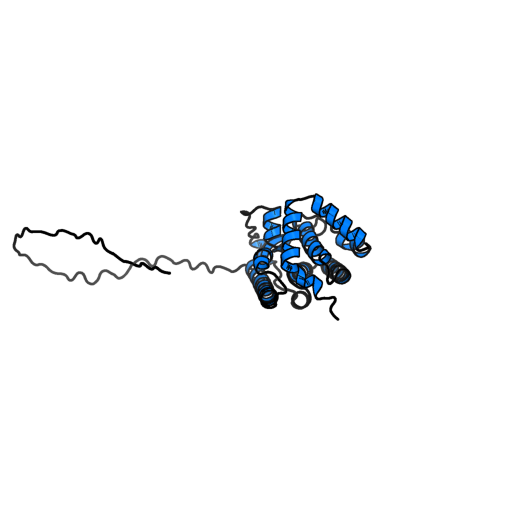187 TRP A CA 1
ATOM 1477 C C . TRP A 1 187 ? -3.181 -2.345 3.443 1.00 94.38 187 TRP A C 1
ATOM 1479 O O . TRP A 1 187 ? -3.349 -3.128 2.507 1.00 94.38 187 TRP A O 1
ATOM 1489 N N . LEU A 1 188 ? -4.170 -1.979 4.258 1.00 95.69 188 LEU A N 1
ATOM 1490 C CA . LEU A 1 188 ? -5.537 -2.466 4.091 1.00 95.69 188 LEU A CA 1
ATOM 1491 C C . LEU A 1 188 ? -6.162 -1.954 2.787 1.00 95.69 188 LEU A C 1
ATOM 1493 O O . LEU A 1 188 ? -6.879 -2.706 2.134 1.00 95.69 188 LEU A O 1
ATOM 1497 N N . CYS A 1 189 ? -5.839 -0.730 2.361 1.00 96.38 189 CYS A N 1
ATOM 1498 C CA . CYS A 1 189 ? -6.327 -0.185 1.097 1.00 96.38 189 CYS A CA 1
ATOM 1499 C C . CYS A 1 189 ? -5.763 -0.964 -0.095 1.00 96.38 189 CYS A C 1
ATOM 1501 O O . CYS A 1 189 ? -6.517 -1.375 -0.975 1.00 96.38 189 CYS A O 1
ATOM 1503 N N . TRP A 1 190 ? -4.456 -1.253 -0.087 1.00 96.56 190 TRP A N 1
ATOM 1504 C CA . TRP A 1 190 ? -3.855 -2.135 -1.087 1.00 96.56 190 TRP A CA 1
ATOM 1505 C C . TRP A 1 190 ? -4.522 -3.508 -1.123 1.00 96.56 190 TRP A C 1
ATOM 1507 O O . TRP A 1 190 ? -4.840 -4.002 -2.201 1.00 96.56 190 TRP A O 1
ATOM 1517 N N . LEU A 1 191 ? -4.752 -4.116 0.042 1.00 95.06 191 LEU A N 1
ATOM 1518 C CA . LEU A 1 191 ? -5.416 -5.411 0.133 1.00 95.06 191 LEU A CA 1
ATOM 1519 C C . LEU A 1 191 ? -6.818 -5.376 -0.486 1.00 95.06 191 LEU A C 1
ATOM 1521 O O . LEU A 1 191 ? -7.149 -6.257 -1.278 1.00 95.06 191 LEU A O 1
ATOM 1525 N N . ASP A 1 192 ? -7.629 -4.376 -0.143 1.00 94.75 192 ASP A N 1
ATOM 1526 C CA . ASP A 1 192 ? -8.999 -4.258 -0.647 1.00 94.75 192 ASP A CA 1
ATOM 1527 C C . ASP A 1 192 ? -9.023 -4.055 -2.164 1.00 94.75 192 ASP A C 1
ATOM 1529 O O . ASP A 1 192 ? -9.767 -4.747 -2.858 1.00 94.75 192 ASP A O 1
ATOM 1533 N N . LEU A 1 193 ? -8.130 -3.218 -2.695 1.00 95.44 193 LEU A N 1
ATOM 1534 C CA . LEU A 1 193 ? -7.965 -3.035 -4.138 1.00 95.44 193 LEU A CA 1
ATOM 1535 C C . LEU A 1 193 ? -7.543 -4.330 -4.841 1.00 95.44 193 LEU A C 1
ATOM 1537 O O . LEU A 1 193 ? -8.109 -4.690 -5.870 1.00 95.44 193 LEU A O 1
ATOM 1541 N N . MET A 1 194 ? -6.567 -5.052 -4.289 1.00 94.06 194 MET A N 1
ATOM 1542 C CA . MET A 1 194 ? -6.031 -6.275 -4.896 1.00 94.06 194 MET A CA 1
ATOM 1543 C C . MET A 1 194 ? -6.980 -7.472 -4.810 1.00 94.06 194 MET A C 1
ATOM 1545 O O . MET A 1 194 ? -6.836 -8.410 -5.591 1.00 94.06 194 MET A O 1
ATOM 1549 N N . THR A 1 195 ? -7.914 -7.465 -3.859 1.00 92.00 195 THR A N 1
ATOM 1550 C CA . THR A 1 195 ? -8.929 -8.519 -3.686 1.00 92.00 195 THR A CA 1
ATOM 1551 C C . THR A 1 195 ? -10.277 -8.155 -4.309 1.00 92.00 195 THR A C 1
ATOM 1553 O O . THR A 1 195 ? -11.130 -9.028 -4.445 1.00 92.00 195 THR A O 1
ATOM 1556 N N . GLY A 1 196 ? -10.458 -6.900 -4.731 1.00 91.00 196 GLY A N 1
ATOM 1557 C CA . GLY A 1 196 ? -11.716 -6.398 -5.280 1.00 91.00 196 GLY A CA 1
ATOM 1558 C C . GLY A 1 196 ? -12.811 -6.222 -4.226 1.00 91.00 196 GLY A C 1
ATOM 1559 O O . GLY A 1 196 ? -13.993 -6.328 -4.551 1.00 91.00 196 GLY A O 1
ATOM 1560 N N . ASN A 1 197 ? -12.434 -5.976 -2.967 1.00 91.06 197 ASN A N 1
ATOM 1561 C CA . ASN A 1 197 ? -13.390 -5.660 -1.909 1.00 91.06 197 ASN A CA 1
ATOM 1562 C C . ASN A 1 197 ? -14.056 -4.297 -2.156 1.00 91.06 197 ASN A C 1
ATOM 1564 O O . ASN A 1 197 ? -13.514 -3.420 -2.830 1.00 91.06 197 ASN A O 1
ATOM 1568 N N . CYS A 1 198 ? -15.238 -4.109 -1.568 1.00 89.50 198 CYS A N 1
ATOM 1569 C CA . CYS A 1 198 ? -15.975 -2.853 -1.671 1.00 89.50 198 CYS A CA 1
ATOM 1570 C C . CYS A 1 198 ? -15.192 -1.680 -1.056 1.00 89.50 198 CYS A C 1
ATOM 1572 O O . CYS A 1 198 ? -14.647 -1.807 0.043 1.00 89.50 198 CYS A O 1
ATOM 1574 N N . LEU A 1 199 ? -15.180 -0.523 -1.733 1.00 91.69 199 LEU A N 1
ATOM 1575 C CA . LEU A 1 199 ? -14.463 0.672 -1.277 1.00 91.69 199 LEU A CA 1
ATOM 1576 C C . LEU A 1 199 ? -15.341 1.693 -0.532 1.00 91.69 199 LEU A C 1
ATOM 1578 O O . LEU A 1 199 ? -14.897 2.813 -0.264 1.00 91.69 199 LEU A O 1
ATOM 1582 N N . ASP A 1 200 ? -16.571 1.330 -0.165 1.00 90.25 200 ASP A N 1
ATOM 1583 C CA . ASP A 1 200 ? -17.497 2.211 0.565 1.00 90.25 200 ASP A CA 1
ATOM 1584 C C . ASP A 1 200 ? -16.899 2.705 1.890 1.00 90.25 200 ASP A C 1
ATOM 1586 O O . ASP A 1 200 ? -16.993 3.888 2.229 1.00 90.25 200 ASP A O 1
ATOM 1590 N N . ASP A 1 201 ? -16.187 1.830 2.608 1.00 90.69 201 ASP A N 1
ATOM 1591 C CA . ASP A 1 201 ? -15.524 2.205 3.857 1.00 90.69 201 ASP A CA 1
ATOM 1592 C C . ASP A 1 201 ? -14.483 3.309 3.632 1.00 90.69 201 ASP A C 1
ATOM 1594 O O . ASP A 1 201 ? -14.507 4.341 4.311 1.00 90.69 201 ASP A O 1
ATOM 1598 N N . TRP A 1 202 ? -13.623 3.136 2.625 1.00 93.00 202 TRP A N 1
ATOM 1599 C CA . TRP A 1 202 ? -12.585 4.095 2.237 1.00 93.00 202 TRP A CA 1
ATOM 1600 C C . TRP A 1 202 ? -13.150 5.435 1.783 1.00 93.00 202 TRP A C 1
ATOM 1602 O O . TRP A 1 202 ? -12.503 6.473 1.943 1.00 93.00 202 TRP A O 1
ATOM 1612 N N . THR A 1 203 ? -14.347 5.420 1.201 1.00 88.25 203 THR A N 1
ATOM 1613 C CA . THR A 1 203 ? -14.913 6.593 0.546 1.00 88.25 203 THR A CA 1
ATOM 1614 C C . THR A 1 203 ? -15.880 7.386 1.420 1.00 88.25 203 THR A C 1
ATOM 1616 O O . THR A 1 203 ? -15.953 8.604 1.246 1.00 88.25 203 THR A O 1
ATOM 1619 N N . GLU A 1 204 ? -16.583 6.752 2.361 1.00 84.38 204 GLU A N 1
ATOM 1620 C CA . GLU A 1 204 ? -17.654 7.398 3.134 1.00 84.38 204 GLU A CA 1
ATOM 1621 C C . GLU A 1 204 ? -17.536 7.218 4.654 1.00 84.38 204 GLU A C 1
ATOM 1623 O O . GLU A 1 204 ? -17.861 8.148 5.402 1.00 84.38 204 GLU A O 1
ATOM 1628 N N . ASN A 1 205 ? -17.043 6.067 5.128 1.00 86.12 205 ASN A N 1
ATOM 1629 C CA . ASN A 1 205 ? -17.181 5.690 6.539 1.00 86.12 205 ASN A CA 1
ATOM 1630 C C . ASN A 1 205 ? -15.939 6.003 7.377 1.00 86.12 205 ASN A C 1
ATOM 1632 O O . ASN A 1 205 ? -16.063 6.568 8.465 1.00 86.12 205 ASN A O 1
ATOM 1636 N N . LEU A 1 206 ? -14.739 5.661 6.892 1.00 90.75 206 LEU A N 1
ATOM 1637 C CA . LEU A 1 206 ? -13.516 5.706 7.705 1.00 90.75 206 LEU A CA 1
ATOM 1638 C C . LEU A 1 206 ? -13.161 7.118 8.174 1.00 90.75 206 LEU A C 1
ATOM 1640 O O . LEU A 1 206 ? -12.766 7.304 9.319 1.00 90.75 206 LEU A O 1
ATOM 1644 N N . LYS A 1 207 ? -13.378 8.131 7.331 1.00 87.69 207 LYS A N 1
ATOM 1645 C CA . LYS A 1 207 ? -13.081 9.532 7.671 1.00 87.69 207 LYS A CA 1
ATOM 1646 C C . LYS A 1 207 ? -13.908 10.060 8.853 1.00 87.69 207 LYS A C 1
ATOM 1648 O O . LYS A 1 207 ? -13.488 10.988 9.537 1.00 87.69 207 LYS A O 1
ATOM 1653 N N . ARG A 1 208 ? -15.096 9.492 9.092 1.00 88.69 208 ARG A N 1
ATOM 1654 C CA . ARG A 1 208 ? -16.011 9.927 10.163 1.00 88.69 208 ARG A CA 1
ATOM 1655 C C . ARG A 1 208 ? -15.723 9.249 11.503 1.00 88.69 208 ARG A C 1
ATOM 1657 O O . ARG A 1 208 ? -16.324 9.634 12.499 1.00 88.69 208 ARG A O 1
ATOM 1664 N N . LYS A 1 209 ? -14.838 8.249 11.523 1.00 90.12 209 LYS A N 1
ATOM 1665 C CA . LYS A 1 209 ? -14.482 7.506 12.731 1.00 90.12 209 LYS A CA 1
ATOM 1666 C C . LYS A 1 209 ? -13.500 8.298 13.587 1.00 90.12 209 LYS A C 1
ATOM 1668 O O . LYS A 1 209 ? -12.575 8.934 13.078 1.00 90.12 209 LYS A O 1
ATOM 1673 N N . SER A 1 210 ? -13.694 8.222 14.896 1.00 90.25 210 SER A N 1
ATOM 1674 C CA . SER A 1 210 ? -12.668 8.561 15.877 1.00 90.25 210 SER A CA 1
ATOM 1675 C C . SER A 1 210 ? -11.487 7.587 15.791 1.00 90.25 210 SER A C 1
ATOM 1677 O O . SER A 1 210 ? -11.594 6.508 15.210 1.00 90.25 210 SER A O 1
ATOM 1679 N N . GLU A 1 211 ? -10.359 7.952 16.400 1.00 90.31 211 GLU A N 1
ATOM 1680 C CA . GLU A 1 211 ? -9.163 7.100 16.453 1.00 90.31 211 GLU A CA 1
ATOM 1681 C C . GLU A 1 211 ? -9.468 5.713 17.043 1.00 90.31 211 GLU A C 1
ATOM 1683 O O . GLU A 1 211 ? -9.121 4.707 16.436 1.00 90.31 211 GLU A O 1
ATOM 1688 N N . LYS A 1 212 ? -10.236 5.646 18.140 1.00 92.19 212 LYS A N 1
ATOM 1689 C CA . LYS A 1 212 ? -10.642 4.376 18.771 1.00 92.19 212 LYS A CA 1
ATOM 1690 C C . LYS A 1 212 ? -11.517 3.511 17.865 1.00 92.19 212 LYS A C 1
ATOM 1692 O O . LYS A 1 212 ? -11.292 2.314 17.738 1.00 92.19 212 LYS A O 1
ATOM 1697 N N . GLU A 1 213 ? -12.510 4.110 17.210 1.00 94.06 213 GLU A N 1
ATOM 1698 C CA . GLU A 1 213 ? -13.377 3.377 16.276 1.00 94.06 213 GLU A CA 1
ATOM 1699 C C . GLU A 1 213 ? -12.599 2.880 15.052 1.00 94.06 213 GLU A C 1
ATOM 1701 O O . GLU A 1 213 ? -12.939 1.848 14.469 1.00 94.06 213 GLU A O 1
ATOM 1706 N N . LEU A 1 214 ? -11.568 3.623 14.639 1.00 93.62 214 LEU A N 1
ATOM 1707 C CA . LEU A 1 214 ? -10.678 3.216 13.564 1.00 93.62 214 LEU A CA 1
ATOM 1708 C C . LEU A 1 214 ? -9.764 2.066 13.997 1.00 93.62 214 LEU A C 1
ATOM 1710 O O . LEU A 1 214 ? -9.620 1.103 13.247 1.00 93.62 214 LEU A O 1
ATOM 1714 N N . GLU A 1 215 ? -9.182 2.135 15.194 1.00 93.62 215 GLU A N 1
ATOM 1715 C CA . GLU A 1 215 ? -8.399 1.047 15.788 1.00 93.62 215 GLU A CA 1
ATOM 1716 C C . GLU A 1 215 ? -9.218 -0.243 15.861 1.00 93.62 215 GLU A C 1
ATOM 1718 O O . GLU A 1 215 ? -8.769 -1.289 15.394 1.00 93.62 215 GLU A O 1
ATOM 1723 N N . GLU A 1 216 ? -10.451 -0.169 16.365 1.00 94.94 216 GLU A N 1
ATOM 1724 C CA . GLU A 1 216 ? -11.365 -1.312 16.412 1.00 94.94 216 GLU A CA 1
ATOM 1725 C C . GLU A 1 216 ? -11.669 -1.866 15.013 1.00 94.94 216 GLU A C 1
ATOM 1727 O O . GLU A 1 216 ? -11.668 -3.085 14.813 1.00 94.94 216 GLU A O 1
ATOM 1732 N N . TRP A 1 217 ? -11.885 -0.993 14.022 1.00 95.12 217 TRP A N 1
ATOM 1733 C CA . TRP A 1 217 ? -12.091 -1.410 12.632 1.00 95.12 217 TRP A CA 1
ATOM 1734 C C . TRP A 1 217 ? -10.856 -2.129 12.066 1.00 95.12 217 TRP A C 1
ATOM 1736 O O . TRP A 1 217 ? -10.992 -3.211 11.491 1.00 95.12 217 TRP A O 1
ATOM 1746 N N . ILE A 1 218 ? -9.649 -1.599 12.295 1.00 94.44 218 ILE A N 1
ATOM 1747 C CA . ILE A 1 218 ? -8.385 -2.218 11.867 1.00 94.44 218 ILE A CA 1
ATOM 1748 C C . ILE A 1 218 ? -8.193 -3.579 12.543 1.00 94.44 218 ILE A C 1
ATOM 1750 O O . ILE A 1 218 ? -7.902 -4.560 11.858 1.00 94.44 218 ILE A O 1
ATOM 1754 N N . ILE A 1 219 ? -8.418 -3.673 13.856 1.00 93.56 219 ILE A N 1
ATOM 1755 C CA . ILE A 1 219 ? -8.320 -4.931 14.610 1.00 93.56 219 ILE A CA 1
ATOM 1756 C C . ILE A 1 219 ? -9.282 -5.976 14.034 1.00 93.56 219 ILE A C 1
ATOM 1758 O O . ILE A 1 219 ? -8.920 -7.142 13.866 1.00 93.56 219 ILE A O 1
ATOM 1762 N N . ASN A 1 220 ? -10.507 -5.575 13.694 1.00 93.81 220 ASN A N 1
ATOM 1763 C CA . ASN A 1 220 ? -11.482 -6.478 13.088 1.00 93.81 220 ASN A CA 1
ATOM 1764 C C . ASN A 1 220 ? -11.060 -6.949 11.689 1.00 93.81 220 ASN A C 1
ATOM 1766 O O . ASN A 1 220 ? -11.318 -8.103 11.350 1.00 93.81 220 ASN A O 1
ATOM 1770 N N . ARG A 1 221 ? -10.374 -6.111 10.898 1.00 92.75 221 ARG A N 1
ATOM 1771 C CA . ARG A 1 221 ? -9.779 -6.517 9.611 1.00 92.75 221 ARG A CA 1
ATOM 1772 C C . ARG A 1 221 ? -8.604 -7.478 9.812 1.00 92.75 221 ARG A C 1
ATOM 1774 O O . ARG A 1 221 ? -8.550 -8.508 9.147 1.00 92.75 221 ARG A O 1
ATOM 1781 N N . GLN A 1 222 ? -7.715 -7.194 10.762 1.00 91.31 222 GLN A N 1
ATOM 1782 C CA . GLN A 1 222 ? -6.561 -8.036 11.101 1.00 91.31 222 GLN A CA 1
ATOM 1783 C C . GLN A 1 222 ? -6.985 -9.447 11.549 1.00 91.31 222 GLN A C 1
ATOM 1785 O O . GLN A 1 222 ? -6.441 -10.444 11.077 1.00 91.31 222 GLN A O 1
ATOM 1790 N N . LYS A 1 223 ? -8.054 -9.566 12.347 1.00 91.38 223 LYS A N 1
ATOM 1791 C CA . LYS A 1 223 ? -8.611 -10.866 12.777 1.00 91.38 223 LYS A CA 1
ATOM 1792 C C . LYS A 1 223 ? -9.029 -11.793 11.631 1.00 91.38 223 LYS A C 1
ATOM 1794 O O . LYS A 1 223 ? -9.143 -12.996 11.847 1.00 91.38 223 LYS A O 1
ATOM 1799 N N . GLN A 1 224 ? -9.262 -11.264 10.430 1.00 88.56 224 GLN A N 1
ATOM 1800 C CA . GLN A 1 224 ? -9.647 -12.074 9.272 1.00 88.56 224 GLN A CA 1
ATOM 1801 C C . GLN A 1 224 ? -8.462 -12.851 8.684 1.00 88.56 224 GLN A C 1
ATOM 1803 O O . GLN A 1 224 ? -8.673 -13.826 7.967 1.00 88.56 224 GLN A O 1
ATOM 1808 N N . SER A 1 225 ? -7.221 -12.440 8.970 1.00 91.06 225 SER A N 1
ATOM 1809 C CA . SER A 1 225 ? -6.020 -13.113 8.481 1.00 91.06 225 SER A CA 1
ATOM 1810 C C . SER A 1 225 ? -4.824 -12.876 9.405 1.00 91.06 225 SER A C 1
ATOM 1812 O O . SER A 1 225 ? -4.283 -11.771 9.493 1.00 91.06 225 SER A O 1
ATOM 1814 N N . ALA A 1 226 ? -4.361 -13.949 10.052 1.00 92.25 226 ALA A N 1
ATOM 1815 C CA . ALA A 1 226 ? -3.150 -13.919 10.874 1.00 92.25 226 ALA A CA 1
ATOM 1816 C C . ALA A 1 226 ? -1.920 -13.515 10.045 1.00 92.25 226 ALA A C 1
ATOM 1818 O O . ALA A 1 226 ? -1.165 -12.637 10.440 1.00 92.25 226 ALA A O 1
ATOM 1819 N N . ALA A 1 227 ? -1.785 -14.066 8.836 1.00 92.06 227 ALA A N 1
ATOM 1820 C CA . ALA A 1 227 ? -0.663 -13.758 7.956 1.00 92.06 227 ALA A CA 1
ATOM 1821 C C . ALA A 1 227 ? -0.646 -12.287 7.495 1.00 92.06 227 ALA A C 1
ATOM 1823 O O . ALA A 1 227 ? 0.424 -11.699 7.362 1.00 92.06 227 ALA A O 1
ATOM 1824 N N . LEU A 1 228 ? -1.816 -11.671 7.278 1.00 91.75 228 LEU A N 1
ATOM 1825 C CA . LEU A 1 228 ? -1.909 -10.231 7.016 1.00 91.75 228 LEU A CA 1
ATOM 1826 C C . LEU A 1 228 ? -1.464 -9.420 8.236 1.00 91.75 228 LEU A C 1
ATOM 1828 O O . LEU A 1 228 ? -0.713 -8.460 8.086 1.00 91.75 228 LEU A O 1
ATOM 1832 N N . THR A 1 229 ? -1.928 -9.816 9.421 1.00 93.56 229 THR A N 1
ATOM 1833 C CA . THR A 1 229 ? -1.593 -9.161 10.691 1.00 93.56 229 THR A CA 1
ATOM 1834 C C . THR A 1 229 ? -0.086 -9.157 10.911 1.00 93.56 229 THR A C 1
ATOM 1836 O O . THR A 1 229 ? 0.500 -8.087 11.048 1.00 93.56 229 THR A O 1
ATOM 1839 N N . ASP A 1 230 ? 0.555 -10.323 10.800 1.00 93.81 230 ASP A N 1
ATOM 1840 C CA . ASP A 1 230 ? 2.004 -10.468 10.959 1.00 93.81 230 ASP A CA 1
ATOM 1841 C C . ASP A 1 230 ? 2.786 -9.615 9.952 1.00 93.81 230 ASP A C 1
ATOM 1843 O O . ASP A 1 230 ? 3.831 -9.045 10.276 1.00 93.81 230 ASP A O 1
ATOM 1847 N N . LEU A 1 231 ? 2.300 -9.531 8.711 1.00 93.62 231 LEU A N 1
ATOM 1848 C CA . LEU A 1 231 ? 2.947 -8.774 7.645 1.00 93.62 231 LEU A CA 1
ATOM 1849 C C . LEU A 1 231 ? 2.827 -7.259 7.874 1.00 93.62 231 LEU A C 1
ATOM 1851 O O . LEU A 1 231 ? 3.805 -6.529 7.697 1.00 93.62 231 LEU A O 1
ATOM 1855 N N . MET A 1 232 ? 1.651 -6.793 8.303 1.00 93.94 232 MET A N 1
ATOM 1856 C CA . MET A 1 232 ? 1.405 -5.393 8.651 1.00 93.94 232 MET A CA 1
ATOM 1857 C C . MET A 1 232 ? 2.212 -4.965 9.878 1.00 93.94 232 MET A C 1
ATOM 1859 O O . MET A 1 232 ? 2.865 -3.922 9.835 1.00 93.94 232 MET A O 1
ATOM 1863 N N . ASP A 1 233 ? 2.214 -5.766 10.943 1.00 93.50 233 ASP A N 1
ATOM 1864 C CA . ASP A 1 233 ? 2.914 -5.439 12.187 1.00 93.50 233 ASP A CA 1
ATOM 1865 C C . ASP A 1 233 ? 4.432 -5.378 11.970 1.00 93.50 233 ASP A C 1
ATOM 1867 O O . ASP A 1 233 ? 5.094 -4.456 12.451 1.00 93.50 233 ASP A O 1
ATOM 1871 N N . GLN A 1 234 ? 4.989 -6.283 11.157 1.00 94.94 234 GLN A N 1
ATOM 1872 C CA . GLN A 1 234 ? 6.391 -6.200 10.743 1.00 94.94 234 GLN A CA 1
ATOM 1873 C C . GLN A 1 234 ? 6.685 -4.924 9.950 1.00 94.94 234 GLN A C 1
ATOM 1875 O O . GLN A 1 234 ? 7.691 -4.264 10.210 1.00 94.94 234 GLN A O 1
ATOM 1880 N N . TYR A 1 235 ? 5.829 -4.549 8.997 1.00 94.69 235 TYR A N 1
ATOM 1881 C CA . TYR A 1 235 ? 6.030 -3.316 8.238 1.00 94.69 235 TYR A CA 1
ATOM 1882 C C . TYR A 1 235 ? 6.008 -2.084 9.147 1.00 94.69 235 TYR A C 1
ATOM 1884 O O . TYR A 1 235 ? 6.919 -1.258 9.077 1.00 94.69 235 TYR A O 1
ATOM 1892 N N . VAL A 1 236 ? 5.009 -1.984 10.030 1.00 93.06 236 VAL A N 1
ATOM 1893 C CA . VAL A 1 236 ? 4.885 -0.889 11.002 1.00 93.06 236 VAL A CA 1
ATOM 1894 C C . VAL A 1 236 ? 6.118 -0.826 11.895 1.00 93.06 236 VAL A C 1
ATOM 1896 O O . VAL A 1 236 ? 6.697 0.246 12.031 1.00 93.06 236 VAL A O 1
ATOM 1899 N N . LEU A 1 237 ? 6.581 -1.957 12.434 1.00 93.81 237 LEU A N 1
ATOM 1900 C CA . LEU A 1 237 ? 7.780 -2.016 13.274 1.00 93.81 237 LEU A CA 1
ATOM 1901 C C . LEU A 1 237 ? 9.022 -1.473 12.549 1.00 93.81 237 LEU A C 1
ATOM 1903 O O . LEU A 1 237 ? 9.806 -0.715 13.120 1.00 93.81 237 LEU A O 1
ATOM 1907 N N . LEU A 1 238 ? 9.197 -1.838 11.278 1.00 94.19 238 LEU A N 1
ATOM 1908 C CA . LEU A 1 238 ? 10.351 -1.437 10.468 1.00 94.19 238 LEU A CA 1
ATOM 1909 C C . LEU A 1 238 ? 10.268 0.014 9.972 1.00 94.19 238 LEU A C 1
ATOM 1911 O O . LEU A 1 238 ? 11.302 0.603 9.649 1.00 94.19 238 LEU A O 1
ATOM 1915 N N . ALA A 1 239 ? 9.062 0.578 9.919 1.00 90.38 239 ALA A N 1
ATOM 1916 C CA . ALA A 1 239 ? 8.774 1.939 9.478 1.00 90.38 239 ALA A CA 1
ATOM 1917 C C . ALA A 1 239 ? 8.433 2.897 10.632 1.00 90.38 239 ALA A C 1
ATOM 1919 O O . ALA A 1 239 ? 8.162 4.069 10.386 1.00 90.38 239 ALA A O 1
ATOM 1920 N N . TYR A 1 240 ? 8.436 2.433 11.884 1.00 77.62 240 TYR A N 1
ATOM 1921 C CA . TYR A 1 240 ? 7.791 3.110 13.013 1.00 77.62 240 TYR A CA 1
ATOM 1922 C C . TYR A 1 240 ? 8.218 4.572 13.197 1.00 77.62 240 TYR A C 1
ATOM 1924 O O . TYR A 1 240 ? 7.377 5.435 13.440 1.00 77.62 240 TYR A O 1
ATOM 1932 N N . ARG A 1 241 ? 9.502 4.903 13.011 1.00 77.94 241 ARG A N 1
ATOM 1933 C CA . ARG A 1 241 ? 9.980 6.284 13.211 1.00 77.94 241 ARG A CA 1
ATOM 1934 C C . ARG A 1 241 ? 9.451 7.274 12.171 1.00 77.94 241 ARG A C 1
ATOM 1936 O O . ARG A 1 241 ? 9.359 8.452 12.486 1.00 77.94 241 ARG A O 1
ATOM 1943 N N . THR A 1 242 ? 8.972 6.808 11.012 1.00 73.44 242 THR A N 1
ATOM 1944 C CA . THR A 1 242 ? 8.214 7.658 10.067 1.00 73.44 242 THR A CA 1
ATOM 1945 C C . THR A 1 242 ? 6.923 8.216 10.667 1.00 73.44 242 THR A C 1
ATOM 1947 O O . THR A 1 242 ? 6.387 9.196 10.162 1.00 73.44 242 THR A O 1
ATOM 1950 N N . THR A 1 243 ? 6.422 7.599 11.740 1.00 64.25 243 THR A N 1
ATOM 1951 C CA . THR A 1 243 ? 5.204 8.022 12.434 1.00 64.25 243 THR A CA 1
ATOM 1952 C C . THR A 1 243 ? 5.509 8.837 13.694 1.00 64.25 243 THR A C 1
ATOM 1954 O O . THR A 1 243 ? 4.732 9.699 14.068 1.00 64.25 243 THR A O 1
ATOM 1957 N N . VAL A 1 244 ? 6.668 8.651 14.332 1.00 57.22 244 VAL A N 1
ATOM 1958 C CA . VAL A 1 244 ? 6.976 9.290 15.627 1.00 57.22 244 VAL A CA 1
ATOM 1959 C C . VAL A 1 244 ? 7.490 10.727 15.490 1.00 57.22 244 VAL A C 1
ATOM 1961 O O . VAL A 1 244 ? 7.248 11.547 16.377 1.00 57.22 244 VAL A O 1
ATOM 1964 N N . ASP A 1 245 ? 8.178 11.053 14.395 1.00 50.25 245 ASP A N 1
ATOM 1965 C CA . ASP A 1 245 ? 8.895 12.330 14.269 1.00 50.25 245 ASP A CA 1
ATOM 1966 C C . ASP A 1 245 ? 7.999 13.543 13.927 1.00 50.25 245 ASP A C 1
ATOM 1968 O O . ASP A 1 245 ? 8.461 14.679 14.010 1.00 50.25 245 ASP A O 1
ATOM 1972 N N . ASP A 1 246 ? 6.703 13.339 13.652 1.00 47.81 246 ASP A N 1
ATOM 1973 C CA . ASP A 1 246 ? 5.736 14.418 13.353 1.00 47.81 246 ASP A CA 1
ATOM 1974 C C . ASP A 1 246 ? 5.284 15.197 14.612 1.00 47.81 246 ASP A C 1
ATOM 1976 O O . ASP A 1 246 ? 4.646 16.241 14.524 1.00 47.81 246 ASP A O 1
ATOM 1980 N N . LYS A 1 247 ? 5.624 14.716 15.819 1.00 40.38 247 LYS A N 1
ATOM 1981 C CA . LYS A 1 247 ? 5.273 15.365 17.103 1.00 40.38 247 LYS A CA 1
ATOM 1982 C C . LYS A 1 247 ? 6.339 16.338 17.625 1.00 40.38 247 LYS A C 1
ATOM 1984 O O . LYS A 1 247 ? 6.290 16.724 18.793 1.00 40.38 247 LYS A O 1
ATOM 1989 N N . ARG A 1 248 ? 7.338 16.692 16.809 1.00 40.34 248 ARG A N 1
ATOM 1990 C CA . ARG A 1 248 ? 8.511 17.476 17.241 1.00 40.34 248 ARG A CA 1
ATOM 1991 C C . ARG A 1 248 ? 8.534 18.944 16.798 1.00 40.34 248 ARG A C 1
ATOM 1993 O O . ARG A 1 248 ? 9.579 19.575 16.940 1.00 40.34 248 ARG A O 1
ATOM 2000 N N . THR A 1 249 ? 7.415 19.492 16.331 1.00 37.00 249 THR A N 1
ATOM 2001 C CA . THR A 1 249 ? 7.274 20.918 15.977 1.00 37.00 249 THR A CA 1
ATOM 2002 C C . THR A 1 249 ? 6.159 21.588 16.748 1.00 37.00 249 THR A C 1
ATOM 2004 O O . THR A 1 249 ? 5.035 21.040 16.708 1.00 37.00 249 THR A O 1
#

Organism: Escherichia coli (NCBI:txid562)

Sequence (249 aa):
MAEKRSGSLAAGAYCTVPSVILNRSSAADAVSGLPAAFCCLLSPVRNMKMKPQYQTRYELLHESYQKWLTGFTRHAVSWGVCHPNIYYFHNLTPGWVSFNGEKPEIAIVPQSLHRLIYGPDKRTTPPLDDDLIVNLCTSEHLLVHHPMLEGILLSECERLRQRSLANKLISLFRQFGGTELRLKLVWLCWLDLMTGNCLDDWTENLKRKSEKELEEWIINRQKQSAALTDLMDQYVLLAYRTTVDDKRT